Protein AF-A0A519QZQ0-F1 (afdb_monomer_lite)

Structure (mmCIF, N/CA/C/O backbone):
data_AF-A0A519QZQ0-F1
#
_entry.id   AF-A0A519QZQ0-F1
#
loop_
_atom_site.group_PDB
_atom_site.id
_atom_site.type_symbol
_atom_site.label_atom_id
_atom_site.label_alt_id
_atom_site.label_comp_id
_atom_site.label_asym_id
_atom_site.label_entity_id
_atom_site.label_seq_id
_atom_site.pdbx_PDB_ins_code
_atom_site.Cartn_x
_atom_site.Cartn_y
_atom_site.Cartn_z
_atom_site.occupancy
_atom_site.B_iso_or_equiv
_atom_site.auth_seq_id
_atom_site.auth_comp_id
_atom_site.auth_asym_id
_atom_site.auth_atom_id
_atom_site.pdbx_PDB_model_num
ATOM 1 N N . MET A 1 1 ? 31.360 -63.234 -5.759 1.00 48.06 1 MET A N 1
ATOM 2 C CA . MET A 1 1 ? 31.620 -61.884 -5.206 1.00 48.06 1 MET A CA 1
ATOM 3 C C . MET A 1 1 ? 32.176 -60.983 -6.296 1.00 48.06 1 MET A C 1
ATOM 5 O O . MET A 1 1 ? 33.293 -61.236 -6.728 1.00 48.06 1 MET A O 1
ATOM 9 N N . LYS A 1 2 ? 31.422 -59.966 -6.731 1.00 35.81 2 LYS A N 1
ATOM 10 C CA . LYS A 1 2 ? 31.925 -58.652 -7.175 1.00 35.81 2 LYS A CA 1
ATOM 11 C C . LYS A 1 2 ? 30.750 -57.773 -7.632 1.00 35.81 2 LYS A C 1
ATOM 13 O O . LYS A 1 2 ? 30.127 -58.052 -8.642 1.00 35.81 2 LYS A O 1
ATOM 18 N N . ARG A 1 3 ? 30.570 -56.705 -6.848 1.00 37.28 3 ARG A N 1
ATOM 19 C CA . ARG A 1 3 ? 30.232 -55.321 -7.219 1.00 37.28 3 ARG A CA 1
ATOM 20 C C . ARG A 1 3 ? 28.808 -55.011 -7.694 1.00 37.28 3 ARG A C 1
ATOM 22 O O . ARG A 1 3 ? 28.423 -55.264 -8.826 1.00 37.28 3 ARG A O 1
ATOM 29 N N . ALA A 1 4 ? 28.102 -54.353 -6.773 1.00 44.88 4 ALA A N 1
ATOM 30 C CA . ALA A 1 4 ? 26.956 -53.493 -6.999 1.00 44.88 4 ALA A CA 1
ATOM 31 C C . ALA A 1 4 ? 27.255 -52.425 -8.064 1.00 44.88 4 ALA A C 1
ATOM 33 O O . ALA A 1 4 ? 28.304 -51.778 -8.021 1.00 44.88 4 ALA A O 1
ATOM 34 N N . LEU A 1 5 ? 26.306 -52.232 -8.977 1.00 36.38 5 LEU A N 1
ATOM 35 C CA . LEU A 1 5 ? 26.236 -51.092 -9.880 1.00 36.38 5 LEU A CA 1
ATOM 36 C C . LEU A 1 5 ? 25.089 -50.205 -9.376 1.00 36.38 5 LEU A C 1
ATOM 38 O O . LEU A 1 5 ? 23.923 -50.464 -9.652 1.00 36.38 5 LEU A O 1
ATOM 42 N N . PHE A 1 6 ? 25.425 -49.213 -8.553 1.00 44.41 6 PHE A N 1
ATOM 43 C CA . PHE A 1 6 ? 24.513 -48.136 -8.172 1.00 44.41 6 PHE A CA 1
ATOM 44 C C . PHE A 1 6 ? 24.630 -47.056 -9.249 1.00 44.41 6 PHE A C 1
ATOM 46 O O . PHE A 1 6 ? 25.535 -46.223 -9.212 1.00 44.41 6 PHE A O 1
ATOM 53 N N . THR A 1 7 ? 23.761 -47.098 -10.254 1.00 44.12 7 THR A N 1
ATOM 54 C CA . THR A 1 7 ? 23.602 -45.988 -11.196 1.00 44.12 7 THR A CA 1
ATOM 55 C C . THR A 1 7 ? 22.708 -44.946 -10.540 1.00 44.12 7 THR A C 1
ATOM 57 O O . THR A 1 7 ? 21.489 -45.087 -10.475 1.00 44.12 7 THR A O 1
ATOM 60 N N . LEU A 1 8 ? 23.359 -43.918 -10.002 1.00 41.88 8 LEU A N 1
ATOM 61 C CA . LEU A 1 8 ? 22.770 -42.678 -9.519 1.00 41.88 8 LEU A CA 1
ATOM 62 C C . LEU A 1 8 ? 22.161 -41.965 -10.738 1.00 41.88 8 LEU A C 1
ATOM 64 O O . LEU A 1 8 ? 22.869 -41.311 -11.502 1.00 41.88 8 LEU A O 1
ATOM 68 N N . LEU A 1 9 ? 20.869 -42.189 -10.991 1.00 37.31 9 LEU A N 1
ATOM 69 C CA . LEU A 1 9 ? 20.150 -41.482 -12.043 1.00 37.31 9 LEU A CA 1
ATOM 70 C C . LEU A 1 9 ? 19.938 -40.043 -11.567 1.00 37.31 9 LEU A C 1
ATOM 72 O O . LEU A 1 9 ? 19.313 -39.806 -10.536 1.00 37.31 9 LEU A O 1
ATOM 76 N N . PHE A 1 10 ? 20.532 -39.122 -12.316 1.00 39.03 10 PHE A N 1
ATOM 77 C CA . PHE A 1 10 ? 20.457 -37.674 -12.184 1.00 39.03 10 PHE A CA 1
ATOM 78 C C . PHE A 1 10 ? 19.048 -37.192 -11.795 1.00 39.03 10 PHE A C 1
ATOM 80 O O . PHE A 1 10 ? 18.134 -37.151 -12.618 1.00 39.03 10 PHE A O 1
ATOM 87 N N . CYS A 1 11 ? 18.893 -36.765 -10.543 1.00 46.06 11 CYS A N 1
ATOM 88 C CA . CYS A 1 11 ? 17.980 -35.675 -10.236 1.00 46.06 11 CYS A CA 1
ATOM 89 C C . CYS A 1 11 ? 18.580 -34.379 -10.798 1.00 46.06 11 CYS A C 1
ATOM 91 O O . CYS A 1 11 ? 19.800 -34.232 -10.827 1.00 46.06 11 CYS A O 1
ATOM 93 N N . ILE A 1 12 ? 17.694 -33.429 -11.106 1.00 48.44 12 ILE A N 1
ATOM 94 C CA . ILE A 1 12 ? 17.921 -32.006 -11.407 1.00 48.44 12 ILE A CA 1
ATOM 95 C C . ILE A 1 12 ? 17.825 -31.643 -12.905 1.00 48.44 12 ILE A C 1
ATOM 97 O O . ILE A 1 12 ? 18.833 -31.437 -13.576 1.00 48.44 12 ILE A O 1
ATOM 101 N N . PRO A 1 13 ? 16.599 -31.383 -13.394 1.00 41.56 13 PRO A N 1
ATOM 102 C CA . PRO A 1 13 ? 16.330 -30.275 -14.305 1.00 41.56 13 PRO A CA 1
ATOM 103 C C . PRO A 1 13 ? 15.859 -29.009 -13.561 1.00 41.56 13 PRO A C 1
ATOM 105 O O . PRO A 1 13 ? 15.643 -27.979 -14.184 1.00 41.56 13 PRO A O 1
ATOM 108 N N . THR A 1 14 ? 15.697 -29.041 -12.233 1.00 49.09 14 THR A N 1
ATOM 109 C CA . THR A 1 14 ? 15.082 -27.937 -11.472 1.00 49.09 14 THR A CA 1
ATOM 110 C C . THR A 1 14 ? 16.014 -26.764 -11.162 1.00 49.09 14 THR A C 1
ATOM 112 O O . THR A 1 14 ? 15.520 -25.704 -10.796 1.00 49.09 14 THR A O 1
ATOM 115 N N . LEU A 1 15 ? 17.339 -26.905 -11.309 1.00 41.16 15 LEU A N 1
ATOM 116 C CA . LEU A 1 15 ? 18.260 -25.796 -11.015 1.00 41.16 15 LEU A CA 1
ATOM 117 C C . LEU A 1 15 ? 18.369 -24.761 -12.144 1.00 41.16 15 LEU A C 1
ATOM 119 O O . LEU A 1 15 ? 18.650 -23.607 -11.849 1.00 41.16 15 LEU A O 1
ATOM 123 N N . PHE A 1 16 ? 18.138 -25.138 -13.406 1.00 41.50 16 PHE A N 1
ATOM 124 C CA . PHE A 1 16 ? 18.269 -24.190 -14.520 1.00 41.50 16 PHE A CA 1
ATOM 125 C C . PHE A 1 16 ? 17.063 -23.244 -14.636 1.00 41.50 16 PHE A C 1
ATOM 127 O O . PHE A 1 16 ? 17.255 -22.061 -14.881 1.00 41.50 16 PHE A O 1
ATOM 134 N N . PHE A 1 17 ? 15.842 -23.715 -14.356 1.00 48.31 17 PHE A N 1
ATOM 135 C CA . PHE A 1 17 ? 14.645 -22.860 -14.390 1.00 48.31 17 PHE A CA 1
ATOM 136 C C . PHE A 1 17 ? 14.601 -21.828 -13.251 1.00 48.31 17 PHE A C 1
ATOM 138 O O . PHE A 1 17 ? 14.203 -20.689 -13.466 1.00 48.31 17 PHE A O 1
ATOM 145 N N . ALA A 1 18 ? 15.081 -22.186 -12.055 1.00 49.56 18 ALA A N 1
ATOM 146 C CA . ALA A 1 18 ? 15.074 -21.277 -10.908 1.00 49.56 18 ALA A CA 1
ATOM 147 C C . ALA A 1 18 ? 16.021 -20.071 -11.081 1.00 49.56 18 ALA A C 1
ATOM 149 O O . ALA A 1 18 ? 15.775 -18.999 -10.523 1.00 49.56 18 ALA A O 1
ATOM 150 N N . GLN A 1 19 ? 17.112 -20.236 -11.838 1.00 50.84 19 GLN A N 1
ATOM 151 C CA . GLN A 1 19 ? 18.100 -19.176 -12.034 1.00 50.84 19 GLN A CA 1
ATOM 152 C C . GLN A 1 19 ? 17.615 -18.110 -13.034 1.00 50.84 19 GLN A C 1
ATOM 154 O O . GLN A 1 19 ? 17.828 -16.923 -12.785 1.00 50.84 19 GLN A O 1
ATOM 159 N N . ASP A 1 20 ? 16.904 -18.514 -14.091 1.00 60.44 20 ASP A N 1
ATOM 160 C CA . ASP A 1 20 ? 16.335 -17.596 -15.090 1.00 60.44 20 ASP A CA 1
ATOM 161 C C . ASP A 1 20 ? 15.114 -16.828 -14.545 1.00 60.44 20 ASP A C 1
ATOM 163 O O . ASP A 1 20 ? 15.012 -15.615 -14.733 1.00 60.44 20 ASP A O 1
ATOM 167 N N . GLU A 1 21 ? 14.226 -17.483 -13.784 1.00 60.31 21 GLU A N 1
ATOM 168 C CA . GLU A 1 21 ? 13.059 -16.821 -13.168 1.00 60.31 21 GLU A CA 1
ATOM 169 C C . GLU A 1 21 ? 13.467 -15.731 -12.164 1.00 60.31 21 GLU A C 1
ATOM 171 O O . GLU A 1 21 ? 12.860 -14.662 -12.113 1.00 60.31 21 GLU A O 1
ATOM 176 N N . THR A 1 22 ? 14.539 -15.964 -11.400 1.00 70.62 22 THR A N 1
ATOM 177 C CA . THR A 1 22 ? 15.036 -14.990 -10.415 1.00 70.62 22 THR A CA 1
ATOM 178 C C . THR A 1 22 ? 15.645 -13.753 -11.089 1.00 70.62 22 THR A C 1
ATOM 180 O O . THR A 1 22 ? 15.573 -12.653 -10.535 1.00 70.62 22 THR A O 1
ATOM 183 N N . SER A 1 23 ? 16.239 -13.901 -12.281 1.00 81.75 23 SER A N 1
ATOM 184 C CA . SER A 1 23 ? 16.773 -12.767 -13.050 1.00 81.75 23 SER A CA 1
ATO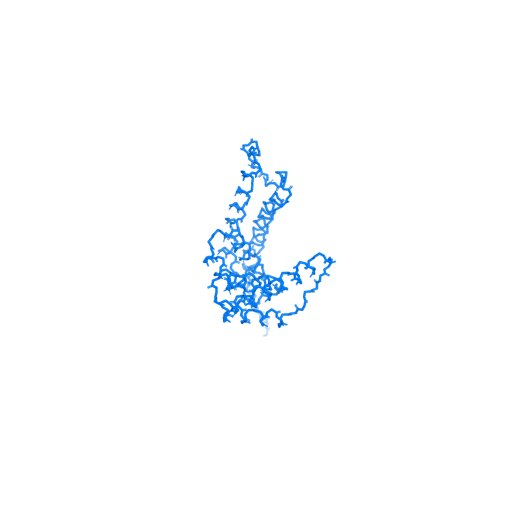M 185 C C . SER A 1 23 ? 15.640 -11.929 -13.644 1.00 81.75 23 SER A C 1
ATOM 187 O O . SER A 1 23 ? 15.644 -10.711 -13.475 1.00 81.75 23 SER A O 1
ATOM 189 N N . ALA A 1 24 ? 14.634 -12.573 -14.241 1.00 90.88 24 ALA A N 1
ATOM 190 C CA . ALA A 1 24 ? 13.492 -11.888 -14.843 1.00 90.88 24 ALA A CA 1
ATOM 191 C C . ALA A 1 24 ? 12.626 -11.152 -13.804 1.00 90.88 24 ALA A C 1
ATOM 193 O O . ALA A 1 24 ? 12.240 -10.002 -14.022 1.00 90.88 24 ALA A O 1
ATOM 194 N N . GLU A 1 25 ? 12.357 -11.774 -12.648 1.00 93.94 25 GLU A N 1
ATOM 195 C CA . GLU A 1 25 ? 11.655 -11.127 -11.530 1.00 93.94 25 GLU A CA 1
ATOM 196 C C . GLU A 1 25 ? 12.391 -9.857 -11.084 1.00 93.94 25 GLU A C 1
ATOM 198 O O . GLU A 1 25 ? 11.789 -8.797 -10.893 1.00 93.94 25 GLU A O 1
ATOM 203 N N . LYS A 1 26 ? 13.714 -9.961 -10.929 1.00 93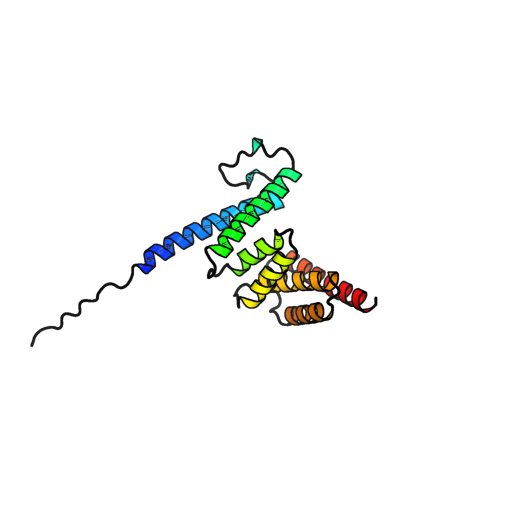.25 26 LYS A N 1
ATOM 204 C CA . LYS A 1 26 ? 14.555 -8.857 -10.476 1.00 93.25 26 LYS A CA 1
ATOM 205 C C . LYS A 1 26 ? 14.565 -7.705 -11.482 1.00 93.25 26 LYS A C 1
ATOM 207 O O . LYS A 1 26 ? 14.428 -6.560 -11.067 1.00 93.25 26 LYS A O 1
ATOM 212 N N . GLU A 1 27 ? 14.687 -7.996 -12.773 1.00 92.94 27 GLU A N 1
ATOM 213 C CA . GLU A 1 27 ? 14.660 -6.980 -13.833 1.00 92.94 27 GLU A CA 1
ATOM 214 C C . GLU A 1 27 ? 13.323 -6.230 -13.877 1.00 92.94 27 GLU A C 1
ATOM 216 O O . GLU A 1 27 ? 13.299 -5.001 -13.974 1.00 92.94 27 GLU A O 1
ATOM 221 N N . LEU A 1 28 ? 12.201 -6.947 -13.750 1.00 95.12 28 LEU A N 1
ATOM 222 C CA . LEU A 1 28 ? 10.877 -6.328 -13.658 1.00 95.12 28 LEU A CA 1
ATOM 223 C C . LEU A 1 28 ? 10.761 -5.436 -12.421 1.00 95.12 28 LEU A C 1
ATOM 225 O O . LEU A 1 28 ? 10.259 -4.317 -12.516 1.00 95.12 28 LEU A O 1
ATOM 229 N N . LEU A 1 29 ? 11.258 -5.899 -11.275 1.00 95.06 29 LEU A N 1
ATOM 230 C CA . LEU A 1 29 ? 11.224 -5.131 -10.036 1.00 95.06 29 LEU A CA 1
ATOM 231 C C . LEU A 1 29 ? 12.083 -3.860 -10.111 1.00 95.06 29 LEU A C 1
ATOM 233 O O . LEU A 1 29 ? 11.622 -2.790 -9.721 1.00 95.06 29 LEU A O 1
ATOM 237 N N . GLU A 1 30 ? 13.303 -3.947 -10.642 1.00 94.31 30 GLU A N 1
ATOM 238 C CA . GLU A 1 30 ? 14.169 -2.779 -10.864 1.00 94.31 30 GLU A CA 1
ATOM 239 C C . GLU A 1 30 ? 13.506 -1.773 -11.810 1.00 94.31 30 GLU A C 1
ATOM 241 O O . GLU A 1 30 ? 13.512 -0.567 -11.550 1.00 94.31 30 GLU A O 1
ATOM 246 N N . LYS A 1 31 ? 12.845 -2.265 -12.863 1.00 94.38 31 LYS A N 1
ATOM 247 C CA . LYS A 1 31 ? 12.072 -1.424 -13.777 1.00 94.38 31 LYS A CA 1
ATOM 248 C C . LYS A 1 31 ? 10.901 -0.737 -13.070 1.00 94.38 31 LYS A C 1
ATOM 250 O O . LYS A 1 31 ? 10.715 0.462 -13.257 1.00 94.38 31 LYS A O 1
ATOM 255 N N . ALA A 1 32 ? 10.138 -1.443 -12.238 1.00 95.94 32 ALA A N 1
ATOM 256 C CA . ALA A 1 32 ? 9.054 -0.841 -11.462 1.00 95.94 32 ALA A CA 1
ATOM 257 C C . ALA A 1 32 ? 9.571 0.261 -10.523 1.00 95.94 32 ALA A C 1
ATOM 259 O O . ALA A 1 32 ? 9.022 1.362 -10.497 1.00 95.94 32 ALA A O 1
ATOM 260 N N . TYR A 1 33 ? 10.674 0.006 -9.812 1.00 94.94 33 TYR A N 1
ATOM 261 C CA . TYR A 1 33 ? 11.281 1.001 -8.928 1.00 94.94 33 TYR A CA 1
ATOM 262 C C . TYR A 1 33 ? 11.804 2.228 -9.664 1.00 94.94 33 TYR A C 1
ATOM 264 O O . TYR A 1 33 ? 11.707 3.325 -9.129 1.00 94.94 33 TYR A O 1
ATOM 272 N N . SER A 1 34 ? 12.293 2.082 -10.893 1.00 93.31 34 SER A N 1
ATOM 273 C CA . SER A 1 34 ? 12.739 3.230 -11.688 1.00 93.31 34 SER A CA 1
ATOM 274 C C . SER A 1 34 ? 11.597 4.212 -12.013 1.00 93.31 34 SER A C 1
ATOM 276 O O . SER A 1 34 ? 11.794 5.424 -11.957 1.00 93.31 34 SER A O 1
ATOM 278 N N . TYR A 1 35 ? 10.370 3.716 -12.233 1.00 93.94 35 TYR A N 1
ATOM 279 C CA . TYR A 1 35 ? 9.184 4.572 -12.363 1.00 93.94 35 TYR A CA 1
ATOM 280 C C . TYR A 1 35 ? 8.798 5.243 -11.042 1.00 93.94 35 TYR A C 1
ATOM 282 O O . TYR A 1 35 ? 8.445 6.420 -11.039 1.00 93.94 35 TYR A O 1
ATOM 290 N N . LEU A 1 36 ? 8.878 4.520 -9.920 1.00 93.75 36 LEU A N 1
ATOM 291 C CA . LEU A 1 36 ? 8.610 5.095 -8.598 1.00 93.75 36 LEU A CA 1
ATOM 292 C C . LEU A 1 36 ? 9.638 6.169 -8.221 1.00 93.75 36 LEU A C 1
ATOM 294 O O . LEU A 1 36 ? 9.278 7.188 -7.639 1.00 93.75 36 LEU A O 1
ATOM 298 N N . GLU A 1 37 ? 10.906 5.973 -8.576 1.00 92.62 37 GLU A N 1
ATOM 299 C CA . GLU A 1 37 ? 11.957 6.965 -8.354 1.00 92.62 37 GLU A CA 1
ATOM 300 C C . GLU A 1 37 ? 11.730 8.207 -9.217 1.00 92.62 37 GLU A C 1
ATOM 302 O O . GLU A 1 37 ? 11.793 9.323 -8.706 1.00 92.62 37 GLU A O 1
ATOM 307 N N . ALA A 1 38 ? 11.378 8.029 -10.496 1.00 89.94 38 ALA A N 1
ATOM 308 C CA . ALA A 1 38 ? 11.008 9.137 -11.376 1.00 89.94 38 ALA A CA 1
ATOM 309 C C . ALA A 1 38 ? 9.785 9.911 -10.851 1.00 89.94 38 ALA A C 1
ATOM 311 O O . ALA A 1 38 ? 9.761 11.136 -10.925 1.00 89.94 38 ALA A O 1
ATOM 312 N N . LEU A 1 39 ? 8.793 9.217 -10.280 1.00 90.56 39 LEU A N 1
ATOM 313 C CA . LEU A 1 39 ? 7.622 9.830 -9.643 1.00 90.56 39 LEU A CA 1
ATOM 314 C C . LEU A 1 39 ? 8.011 10.660 -8.410 1.00 90.56 39 LEU A C 1
ATOM 316 O O . LEU A 1 39 ? 7.584 11.802 -8.277 1.00 90.56 39 LEU A O 1
ATOM 320 N N . ASN A 1 40 ? 8.831 10.100 -7.517 1.00 87.50 40 ASN A N 1
ATOM 321 C CA . ASN A 1 40 ? 9.199 10.744 -6.253 1.00 87.50 40 ASN A CA 1
ATOM 322 C C . ASN A 1 40 ? 10.160 11.922 -6.435 1.00 87.50 40 ASN A C 1
ATOM 324 O O . ASN A 1 40 ? 10.091 12.900 -5.691 1.00 87.50 40 ASN A O 1
ATOM 328 N N . SER A 1 41 ? 11.075 11.816 -7.397 1.00 86.81 41 SER A N 1
ATOM 329 C CA . SER A 1 41 ? 12.050 12.865 -7.704 1.00 86.81 41 SER A CA 1
ATOM 330 C C . SER A 1 41 ? 11.526 13.888 -8.714 1.00 86.81 41 SER A C 1
ATOM 332 O O . SER A 1 41 ? 12.122 14.957 -8.844 1.00 86.81 41 SER A O 1
ATOM 334 N N . ASN A 1 42 ? 10.422 13.579 -9.408 1.00 82.75 42 ASN A N 1
ATOM 335 C CA . ASN A 1 42 ? 9.938 14.309 -10.583 1.00 82.75 42 ASN A CA 1
ATOM 336 C C . ASN A 1 42 ? 11.028 14.451 -11.672 1.00 82.75 42 ASN A C 1
ATOM 338 O O . ASN A 1 42 ? 11.078 15.433 -12.413 1.00 82.75 42 ASN A O 1
ATOM 342 N N . ASP A 1 43 ? 11.929 13.467 -11.756 1.00 84.44 43 ASP A N 1
ATOM 343 C CA . ASP A 1 43 ? 13.060 13.458 -12.676 1.00 84.44 43 ASP A CA 1
ATOM 344 C C . ASP A 1 43 ? 12.934 12.304 -13.682 1.00 84.44 43 ASP A C 1
ATOM 346 O O . ASP A 1 43 ? 12.991 11.114 -13.357 1.00 84.44 43 ASP A O 1
ATOM 350 N N . LYS A 1 44 ? 12.775 12.676 -14.958 1.00 82.56 44 LYS A N 1
ATOM 351 C CA . LYS A 1 44 ? 12.641 11.741 -16.084 1.00 82.56 44 LYS A CA 1
ATOM 352 C C . LYS A 1 44 ? 13.914 10.943 -16.326 1.00 82.56 44 LYS A C 1
ATOM 354 O O . LYS A 1 44 ? 13.868 9.947 -17.055 1.00 82.56 44 LYS A O 1
ATOM 359 N N . ASP A 1 45 ? 15.053 11.347 -15.776 1.00 85.44 45 ASP A N 1
ATOM 360 C CA . ASP A 1 45 ? 16.308 10.630 -15.959 1.00 85.44 45 ASP A CA 1
ATOM 361 C C . ASP A 1 45 ? 16.272 9.237 -15.329 1.00 85.44 45 ASP A C 1
ATOM 363 O O . ASP A 1 45 ? 16.858 8.316 -15.903 1.00 85.44 45 ASP A O 1
ATOM 367 N N . TYR A 1 46 ? 15.449 9.037 -14.297 1.00 85.50 46 TYR A N 1
ATOM 368 C CA . TYR A 1 46 ? 15.187 7.722 -13.707 1.00 85.50 46 TYR A CA 1
ATOM 369 C C . TYR A 1 46 ? 14.285 6.816 -14.551 1.00 85.50 46 TYR A C 1
ATOM 371 O O . TYR A 1 46 ? 14.248 5.616 -14.296 1.00 85.50 46 TYR A O 1
ATOM 379 N N . LEU A 1 47 ? 13.582 7.329 -15.570 1.00 86.50 47 LEU A N 1
ATOM 380 C CA . LEU A 1 47 ? 12.748 6.482 -16.427 1.00 86.50 47 LEU A CA 1
ATOM 381 C C . LEU A 1 47 ? 13.589 5.408 -17.141 1.00 86.50 47 LEU A C 1
ATOM 383 O O . LEU A 1 47 ? 14.687 5.729 -17.624 1.00 86.50 47 LEU A O 1
ATOM 387 N N . PRO A 1 48 ? 13.055 4.175 -17.297 1.00 82.81 48 PRO A N 1
ATOM 388 C CA . PRO A 1 48 ? 13.722 3.105 -18.025 1.00 82.81 48 PRO A CA 1
ATOM 389 C C . PRO A 1 48 ? 14.257 3.537 -19.392 1.00 82.81 48 PRO A C 1
ATOM 391 O O . PRO A 1 48 ? 13.657 4.345 -20.110 1.00 82.81 48 PRO A O 1
ATOM 394 N N . THR A 1 49 ? 15.377 2.940 -19.792 1.00 77.38 49 THR A N 1
ATOM 395 C CA . THR A 1 49 ? 15.954 3.148 -21.121 1.00 77.38 49 THR A CA 1
ATOM 396 C C . THR A 1 49 ? 14.985 2.701 -22.223 1.00 77.38 49 THR A C 1
ATOM 398 O O . THR A 1 49 ? 14.249 1.726 -22.078 1.00 77.38 49 THR A O 1
ATOM 401 N N . GLY A 1 50 ? 14.971 3.432 -23.343 1.00 70.19 50 GLY A N 1
ATOM 402 C CA . GLY A 1 50 ? 14.089 3.150 -24.485 1.00 70.19 50 GLY A CA 1
ATOM 403 C C . GLY A 1 50 ? 12.714 3.828 -24.438 1.00 70.19 50 GLY A C 1
ATOM 404 O O . GLY A 1 50 ? 11.943 3.675 -25.381 1.00 70.19 50 GLY A O 1
ATOM 405 N N . ILE A 1 51 ? 12.414 4.603 -23.392 1.00 71.94 51 ILE A N 1
ATOM 406 C CA . ILE A 1 51 ? 11.228 5.468 -23.342 1.00 71.94 51 ILE A CA 1
ATOM 407 C C . ILE A 1 51 ? 11.537 6.787 -24.051 1.00 71.94 51 ILE A C 1
ATOM 409 O O . ILE A 1 51 ? 12.567 7.410 -23.788 1.00 71.94 51 ILE A O 1
ATOM 413 N N . ASP A 1 52 ? 10.643 7.227 -24.941 1.00 62.50 52 ASP A N 1
ATOM 414 C CA . ASP A 1 52 ? 10.761 8.524 -25.611 1.00 62.50 52 ASP A CA 1
ATOM 415 C C . ASP A 1 52 ? 10.439 9.664 -24.632 1.00 62.50 52 ASP A C 1
ATOM 417 O O . ASP A 1 52 ? 9.317 10.176 -24.554 1.00 62.50 52 ASP A O 1
ATOM 421 N N . LYS A 1 53 ? 11.452 10.045 -23.845 1.00 67.31 53 LYS A N 1
ATOM 422 C CA . LYS A 1 53 ? 11.370 11.084 -22.806 1.00 67.31 53 LYS A CA 1
ATOM 423 C C . LYS A 1 53 ? 10.958 12.455 -23.368 1.00 67.31 53 LYS A C 1
ATOM 425 O O . LYS A 1 53 ? 10.517 13.309 -22.603 1.00 67.31 53 LYS A O 1
ATOM 430 N N . LEU A 1 54 ? 11.076 12.666 -24.685 1.00 55.81 54 LEU A N 1
ATOM 431 C CA . LEU A 1 54 ? 10.770 13.928 -25.370 1.00 55.81 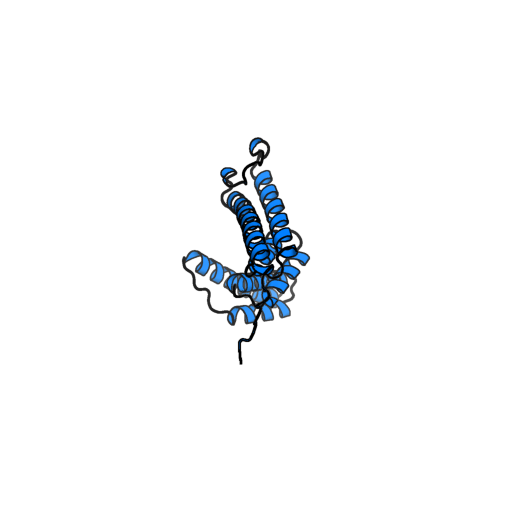54 LEU A CA 1
ATOM 432 C C . LEU A 1 54 ? 9.261 14.196 -25.507 1.00 55.81 54 LEU A C 1
ATOM 434 O O . LEU A 1 54 ? 8.865 15.351 -25.688 1.00 55.81 54 LEU A O 1
ATOM 438 N N . ASN A 1 55 ? 8.417 13.162 -25.403 1.00 63.34 55 ASN A N 1
ATOM 439 C CA . ASN A 1 55 ? 6.961 13.302 -25.534 1.00 63.34 55 ASN A CA 1
ATOM 440 C C . ASN A 1 55 ? 6.235 13.519 -24.198 1.00 63.34 55 ASN A C 1
ATOM 442 O O . ASN A 1 55 ? 5.091 13.968 -24.199 1.00 63.34 55 ASN A O 1
ATOM 446 N N . LEU A 1 56 ? 6.898 13.278 -23.065 1.00 68.25 56 LEU A N 1
ATOM 447 C CA . LEU A 1 56 ? 6.388 13.623 -21.738 1.00 68.25 56 LEU A CA 1
ATOM 448 C C . LEU A 1 56 ? 6.694 15.103 -21.501 1.00 68.25 56 LEU A C 1
ATOM 450 O O . LEU A 1 56 ? 7.809 15.433 -21.111 1.00 68.25 56 LEU A O 1
ATOM 454 N N . LYS A 1 57 ? 5.783 16.021 -21.831 1.00 59.44 57 LYS A N 1
ATOM 455 C CA . LYS A 1 57 ? 6.095 17.466 -21.829 1.00 59.44 57 LYS A CA 1
ATOM 456 C C . LYS A 1 57 ? 5.820 18.177 -20.498 1.00 59.44 57 LYS A C 1
ATOM 458 O O . LYS A 1 57 ? 6.534 19.131 -20.212 1.00 59.44 57 LYS A O 1
ATOM 463 N N . ASP A 1 58 ? 4.938 17.639 -19.651 1.00 65.81 58 ASP A N 1
ATOM 464 C CA . ASP A 1 58 ? 4.482 18.287 -18.406 1.00 65.81 58 ASP A CA 1
ATOM 465 C C . ASP A 1 58 ? 4.567 17.350 -17.186 1.00 65.81 58 ASP A C 1
ATOM 467 O O . ASP A 1 58 ? 4.542 16.132 -17.351 1.00 65.81 58 ASP A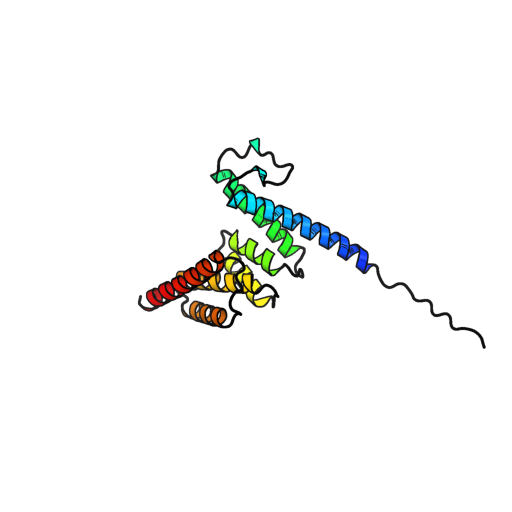 O 1
ATOM 471 N N . GLU A 1 59 ? 4.660 17.909 -15.973 1.00 63.22 59 GLU A N 1
ATOM 472 C CA . GLU A 1 59 ? 4.813 17.159 -14.707 1.00 63.22 59 GLU A CA 1
ATOM 473 C C . GLU A 1 59 ? 3.634 16.216 -14.420 1.00 63.22 59 GLU A C 1
ATOM 475 O O . GLU A 1 59 ? 3.837 15.054 -14.072 1.00 63.22 59 GLU A O 1
ATOM 480 N N . GLU A 1 60 ? 2.403 16.680 -14.650 1.00 62.03 60 GLU A N 1
ATOM 481 C CA . GLU A 1 60 ? 1.173 15.891 -14.472 1.00 62.03 60 GLU A CA 1
ATOM 482 C C . GLU A 1 60 ? 1.166 14.650 -15.384 1.00 62.03 60 GLU A C 1
ATOM 484 O O . GLU A 1 60 ? 0.864 13.541 -14.944 1.00 62.03 60 GLU A O 1
ATOM 489 N N . ASN A 1 61 ? 1.667 14.800 -16.616 1.00 75.75 61 ASN A N 1
ATOM 490 C CA . ASN A 1 61 ? 1.815 13.699 -17.568 1.00 75.75 61 ASN A CA 1
ATOM 491 C C . ASN A 1 61 ? 2.889 12.680 -17.147 1.00 75.75 61 ASN A C 1
ATOM 493 O O . ASN A 1 61 ? 2.809 11.518 -17.536 1.00 75.75 61 ASN A O 1
ATOM 497 N N . ILE A 1 62 ? 3.913 13.084 -16.385 1.00 81.00 62 ILE A N 1
ATOM 498 C CA . ILE A 1 62 ? 4.935 12.155 -15.869 1.00 81.00 62 ILE A CA 1
ATOM 499 C C . ILE A 1 62 ? 4.363 11.348 -14.710 1.00 81.00 62 ILE A C 1
ATOM 501 O O . ILE A 1 62 ? 4.577 10.140 -14.656 1.00 81.00 62 ILE A O 1
ATOM 505 N N . GLY A 1 63 ? 3.640 12.007 -13.800 1.00 86.31 63 GLY A N 1
ATOM 506 C CA . GLY A 1 63 ? 3.067 11.367 -12.621 1.00 86.31 63 GLY A CA 1
ATOM 507 C C . GLY A 1 63 ? 2.134 10.220 -12.997 1.00 86.31 63 GLY A C 1
ATOM 508 O O . GLY A 1 63 ? 2.374 9.075 -12.610 1.00 86.31 63 GLY A O 1
ATOM 509 N N . GLU A 1 64 ? 1.130 10.506 -13.828 1.00 88.12 64 GLU A N 1
ATOM 510 C CA . GLU A 1 64 ? 0.182 9.497 -14.318 1.00 88.12 64 GLU A CA 1
ATOM 511 C C . GLU A 1 64 ? 0.883 8.381 -15.102 1.00 88.12 64 GLU A C 1
ATOM 513 O O . GLU A 1 64 ? 0.599 7.195 -14.910 1.00 88.12 64 GLU A O 1
ATOM 518 N N . TYR A 1 65 ? 1.853 8.746 -15.948 1.00 88.75 65 TYR A N 1
ATOM 519 C CA . TYR A 1 65 ? 2.633 7.784 -16.720 1.00 88.75 65 TYR A CA 1
ATOM 520 C C . TYR A 1 65 ? 3.397 6.811 -15.814 1.00 88.75 65 TYR A C 1
ATOM 522 O O . TYR A 1 65 ? 3.308 5.595 -16.007 1.00 88.75 65 TYR A O 1
ATOM 530 N N . CYS A 1 66 ? 4.110 7.325 -14.810 1.00 92.12 66 CYS A N 1
ATOM 531 C CA . CYS A 1 66 ? 4.866 6.521 -13.856 1.00 92.12 66 CYS A CA 1
ATOM 532 C C . CYS A 1 66 ? 3.956 5.625 -13.013 1.00 92.12 66 CYS A C 1
ATOM 534 O O . CYS A 1 66 ? 4.261 4.441 -12.869 1.00 92.12 66 CYS A O 1
ATOM 536 N N . ILE A 1 67 ? 2.840 6.156 -12.498 1.00 93.81 67 ILE A N 1
ATOM 537 C CA . ILE A 1 67 ? 1.868 5.389 -11.701 1.00 93.81 67 ILE A CA 1
ATOM 538 C C . ILE A 1 67 ? 1.320 4.224 -12.523 1.00 93.81 67 ILE A C 1
ATOM 540 O O . ILE A 1 67 ? 1.434 3.074 -12.098 1.00 93.81 67 ILE A O 1
ATOM 544 N N . SER A 1 68 ? 0.809 4.499 -13.727 1.00 93.69 68 SER A N 1
ATOM 545 C CA . SER A 1 68 ? 0.219 3.479 -14.597 1.00 93.69 68 SER A CA 1
ATOM 546 C C . SER A 1 68 ? 1.221 2.374 -14.950 1.00 93.69 6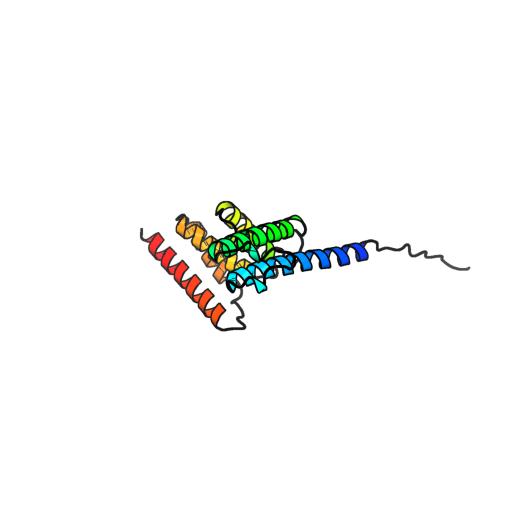8 SER A C 1
ATOM 548 O O . SER A 1 68 ? 0.911 1.188 -14.827 1.00 93.69 68 SER A O 1
ATOM 550 N N . HIS A 1 69 ? 2.455 2.730 -15.322 1.00 94.44 69 HIS A N 1
ATOM 551 C CA . HIS A 1 69 ? 3.454 1.733 -15.715 1.00 94.44 69 HIS A CA 1
ATOM 552 C C . HIS A 1 69 ? 4.001 0.940 -14.525 1.00 94.44 69 HIS A C 1
ATOM 554 O O . HIS A 1 69 ? 4.222 -0.266 -14.651 1.00 94.44 69 HIS A O 1
ATOM 560 N N . ALA A 1 70 ? 4.212 1.583 -13.372 1.00 96.62 70 ALA A N 1
ATOM 561 C CA . ALA A 1 70 ? 4.604 0.880 -12.156 1.00 96.62 70 ALA A CA 1
ATOM 562 C C . ALA A 1 70 ? 3.508 -0.105 -11.726 1.00 96.62 70 ALA A C 1
ATOM 564 O O . ALA A 1 70 ? 3.814 -1.266 -11.452 1.00 96.62 70 ALA A O 1
ATOM 565 N N . TYR A 1 71 ? 2.242 0.324 -11.736 1.00 97.62 71 TYR A N 1
ATOM 566 C CA . TYR A 1 71 ? 1.088 -0.506 -11.387 1.00 97.62 71 TYR A CA 1
ATOM 567 C C . TYR A 1 71 ? 1.003 -1.762 -12.263 1.00 97.62 71 TYR A C 1
ATOM 569 O O . TYR A 1 71 ? 0.948 -2.874 -11.735 1.00 97.62 71 TYR A O 1
ATOM 577 N N . GLU A 1 72 ? 1.089 -1.618 -13.589 1.00 97.44 72 GLU A N 1
ATOM 578 C CA . GLU A 1 72 ? 1.037 -2.760 -14.514 1.00 97.44 72 GLU A CA 1
ATOM 579 C C . GLU A 1 72 ? 2.195 -3.746 -14.299 1.00 97.44 72 GLU A C 1
ATOM 581 O O . GLU A 1 72 ? 2.000 -4.965 -14.325 1.00 97.44 72 GLU A O 1
ATOM 586 N N . ILE A 1 73 ? 3.405 -3.248 -14.023 1.00 97.88 73 ILE A N 1
ATOM 587 C CA . ILE A 1 73 ? 4.549 -4.121 -13.728 1.00 97.88 73 ILE A CA 1
ATOM 588 C C . ILE A 1 73 ? 4.361 -4.834 -12.385 1.00 97.88 73 ILE A C 1
ATOM 590 O O . ILE A 1 73 ? 4.621 -6.034 -12.297 1.00 97.88 73 ILE A O 1
ATOM 594 N N . PHE A 1 74 ? 3.883 -4.149 -11.344 1.00 98.50 74 PHE A N 1
ATOM 595 C CA . PHE A 1 74 ? 3.619 -4.797 -10.060 1.00 98.50 74 PHE A CA 1
ATOM 596 C C . PHE A 1 74 ? 2.496 -5.832 -10.147 1.00 98.50 74 PHE A C 1
ATOM 598 O O . PHE A 1 74 ? 2.608 -6.884 -9.519 1.00 98.50 74 PHE A O 1
ATOM 605 N N . LYS A 1 75 ? 1.465 -5.615 -10.971 1.00 98.00 75 LYS A N 1
ATOM 606 C CA . LYS A 1 75 ? 0.457 -6.651 -11.254 1.00 98.00 75 LYS A CA 1
ATOM 607 C C . LYS A 1 75 ? 1.056 -7.861 -11.943 1.00 98.00 75 LYS A C 1
ATOM 609 O O . LYS A 1 75 ? 0.835 -8.981 -11.493 1.00 98.00 75 LYS A O 1
ATOM 614 N N . ASN A 1 76 ? 1.888 -7.637 -12.956 1.00 97.88 76 ASN A N 1
ATOM 615 C CA . ASN A 1 76 ? 2.624 -8.713 -13.611 1.00 97.88 76 ASN A CA 1
ATOM 616 C C . ASN A 1 76 ? 3.470 -9.512 -12.601 1.00 97.88 76 ASN A C 1
ATOM 618 O O . ASN A 1 76 ? 3.452 -10.742 -12.620 1.00 97.88 76 ASN A O 1
ATOM 622 N N . LEU A 1 77 ? 4.146 -8.825 -11.673 1.00 97.75 77 LEU A N 1
ATOM 623 C CA . LEU A 1 77 ? 4.910 -9.462 -10.600 1.00 97.75 77 LEU A CA 1
ATOM 624 C C . LEU A 1 77 ? 4.021 -10.301 -9.664 1.00 97.75 77 LEU A C 1
ATOM 626 O O . LEU A 1 77 ? 4.381 -11.432 -9.339 1.00 97.75 77 LEU A O 1
ATOM 630 N N . VAL A 1 78 ? 2.852 -9.787 -9.266 1.00 97.50 78 VAL A N 1
ATOM 631 C CA . VAL A 1 78 ? 1.881 -10.515 -8.426 1.00 97.50 78 VAL A CA 1
ATOM 632 C C . VAL A 1 78 ? 1.378 -11.788 -9.109 1.00 97.50 78 VAL A C 1
ATOM 634 O O . VAL A 1 78 ? 1.258 -12.818 -8.437 1.00 97.50 78 VAL A O 1
ATOM 637 N N . ASP A 1 79 ? 1.072 -11.706 -10.404 1.00 96.88 79 ASP A N 1
ATOM 638 C CA . ASP A 1 79 ? 0.443 -12.783 -11.170 1.00 96.88 79 ASP A CA 1
ATOM 639 C C . ASP A 1 79 ? 1.442 -13.877 -11.561 1.00 96.88 79 ASP A C 1
ATOM 641 O O . ASP A 1 79 ? 1.131 -15.065 -11.453 1.00 96.88 79 ASP A O 1
ATOM 645 N N . ASN A 1 80 ? 2.654 -13.493 -11.972 1.00 96.19 80 ASN A N 1
ATOM 646 C CA . ASN A 1 80 ? 3.665 -14.436 -12.457 1.00 96.19 80 ASN A CA 1
ATOM 647 C C . ASN A 1 80 ? 4.565 -14.998 -11.351 1.00 96.19 80 ASN A C 1
ATOM 649 O O . ASN A 1 80 ? 5.109 -16.088 -11.519 1.00 96.19 80 ASN A O 1
ATOM 653 N N . TYR A 1 81 ? 4.687 -14.319 -10.204 1.00 94.88 81 TYR A N 1
ATOM 654 C CA . TYR A 1 81 ? 5.541 -14.761 -9.092 1.00 94.88 81 TYR A CA 1
ATOM 655 C C . TYR A 1 81 ? 4.776 -14.891 -7.760 1.00 94.88 81 TYR A C 1
ATOM 657 O O . TYR A 1 81 ? 5.221 -14.376 -6.731 1.00 94.88 81 TYR A O 1
ATOM 665 N N . PRO A 1 82 ? 3.656 -15.642 -7.708 1.00 93.50 82 PRO A N 1
ATOM 666 C CA . PRO A 1 82 ? 2.756 -15.664 -6.552 1.00 93.50 82 PRO A CA 1
ATOM 667 C C . PRO A 1 82 ? 3.377 -16.222 -5.262 1.00 93.50 82 PRO A C 1
ATOM 669 O O . PRO A 1 82 ? 2.870 -15.950 -4.174 1.00 93.50 82 PRO A O 1
ATOM 672 N N . ASN A 1 83 ? 4.463 -16.995 -5.379 1.00 91.50 83 ASN A N 1
ATOM 673 C CA . ASN A 1 83 ? 5.188 -17.606 -4.260 1.00 91.50 83 ASN A CA 1
ATOM 674 C C . ASN A 1 83 ? 6.499 -16.874 -3.919 1.00 91.50 83 ASN A C 1
ATOM 676 O O . ASN A 1 83 ? 7.310 -17.399 -3.156 1.00 91.50 83 ASN A O 1
ATOM 680 N N . SER A 1 84 ? 6.739 -15.694 -4.499 1.00 91.75 84 SER A N 1
ATOM 681 C CA . SER A 1 84 ? 7.942 -14.912 -4.222 1.00 91.75 84 SER A CA 1
ATOM 682 C C . SER A 1 84 ? 8.040 -14.526 -2.747 1.00 91.75 84 SER A C 1
ATOM 684 O O . SER A 1 84 ? 7.055 -14.119 -2.127 1.00 91.75 84 SER A O 1
ATOM 686 N N . GLU A 1 85 ? 9.255 -14.528 -2.189 1.00 91.19 85 GLU A N 1
ATOM 687 C CA . GLU A 1 85 ? 9.492 -13.934 -0.867 1.00 91.19 85 GLU A CA 1
ATOM 688 C C . GLU A 1 85 ? 9.140 -12.437 -0.837 1.00 91.19 85 GLU A C 1
ATOM 690 O O . GLU A 1 85 ? 8.897 -11.893 0.238 1.00 91.19 85 GLU A O 1
ATOM 695 N N . LYS A 1 86 ? 9.088 -11.764 -1.994 1.00 93.38 86 LYS A N 1
ATOM 696 C CA . LYS A 1 86 ? 8.737 -10.343 -2.133 1.00 93.38 86 LYS A CA 1
ATOM 697 C C . LYS A 1 86 ? 7.252 -10.120 -2.437 1.00 93.38 86 LYS A C 1
ATOM 699 O O . LYS A 1 86 ? 6.851 -8.985 -2.667 1.00 93.38 86 LYS A O 1
ATOM 704 N N . GLN A 1 87 ? 6.411 -11.153 -2.375 1.00 95.38 87 GLN A N 1
ATOM 705 C CA . GLN A 1 87 ? 4.996 -11.040 -2.743 1.00 95.38 87 GLN A CA 1
ATOM 706 C C . GLN A 1 87 ? 4.238 -9.965 -1.945 1.00 95.38 87 GLN A C 1
ATOM 708 O O . GLN A 1 87 ? 3.383 -9.270 -2.492 1.00 95.38 87 GLN A O 1
ATOM 713 N N . ALA A 1 88 ? 4.580 -9.777 -0.666 1.00 96.19 88 ALA A N 1
ATOM 714 C CA . ALA A 1 88 ? 4.010 -8.702 0.151 1.00 96.19 88 ALA A CA 1
ATOM 715 C C . ALA A 1 88 ? 4.348 -7.299 -0.390 1.00 96.19 88 ALA A C 1
ATOM 717 O O . ALA A 1 88 ? 3.519 -6.401 -0.302 1.00 96.19 88 ALA A O 1
ATOM 718 N N . ILE A 1 89 ? 5.536 -7.129 -0.979 1.00 95.88 89 ILE A N 1
ATOM 719 C CA . ILE A 1 89 ? 5.983 -5.881 -1.613 1.00 95.88 89 ILE A CA 1
ATOM 720 C C . ILE A 1 89 ? 5.141 -5.603 -2.855 1.00 95.88 89 ILE A C 1
ATOM 722 O O . ILE A 1 89 ? 4.619 -4.505 -3.020 1.00 95.88 89 ILE A O 1
ATOM 726 N N . TYR A 1 90 ? 4.984 -6.612 -3.715 1.00 97.44 90 TYR A N 1
ATOM 727 C CA . TYR A 1 90 ? 4.281 -6.458 -4.988 1.00 97.44 90 TYR A CA 1
ATOM 728 C C . TYR A 1 90 ? 2.818 -6.104 -4.758 1.00 97.44 90 TYR A C 1
ATOM 730 O O . TYR A 1 90 ? 2.325 -5.124 -5.305 1.00 97.44 90 TYR A O 1
ATOM 738 N N . LEU A 1 91 ? 2.152 -6.840 -3.864 1.00 98.19 91 LEU A N 1
ATOM 739 C CA . LEU A 1 91 ? 0.775 -6.549 -3.476 1.00 98.19 91 LEU A CA 1
ATOM 740 C C . LEU A 1 91 ? 0.624 -5.155 -2.870 1.00 98.19 91 LEU A C 1
ATOM 742 O O . LEU A 1 91 ? -0.379 -4.502 -3.141 1.00 98.19 91 LEU A O 1
ATOM 746 N N . TYR A 1 92 ? 1.592 -4.704 -2.066 1.00 97.88 92 TYR A N 1
ATOM 747 C CA . TYR A 1 92 ? 1.527 -3.385 -1.445 1.00 97.88 92 TYR A CA 1
ATOM 748 C C . TYR A 1 92 ? 1.548 -2.285 -2.502 1.00 97.88 92 TYR A C 1
ATOM 750 O O . TYR A 1 92 ? 0.695 -1.407 -2.480 1.00 97.88 92 TYR A O 1
ATOM 758 N N . TYR A 1 93 ? 2.459 -2.361 -3.474 1.00 97.88 93 TYR A N 1
ATOM 759 C CA . TYR A 1 93 ? 2.506 -1.357 -4.534 1.00 97.88 93 TYR A CA 1
ATOM 760 C C . TYR A 1 93 ? 1.314 -1.428 -5.489 1.00 97.88 93 TYR A C 1
ATOM 762 O O . TYR A 1 93 ? 0.848 -0.377 -5.912 1.00 97.88 93 TYR A O 1
ATOM 770 N N . VAL A 1 94 ? 0.754 -2.612 -5.774 1.00 98.31 94 VAL A N 1
ATOM 771 C CA . VAL A 1 94 ? -0.538 -2.686 -6.488 1.00 98.31 94 VAL A CA 1
ATOM 772 C C . VAL A 1 94 ? -1.630 -1.962 -5.695 1.00 98.31 94 VAL A C 1
ATOM 774 O O . VAL A 1 94 ? -2.403 -1.210 -6.275 1.00 98.31 94 VAL A O 1
ATOM 777 N N . ALA A 1 95 ? -1.681 -2.150 -4.374 1.00 98.00 95 ALA A N 1
ATOM 778 C CA . ALA A 1 95 ? -2.673 -1.502 -3.519 1.00 98.00 95 ALA A CA 1
ATOM 779 C C . ALA A 1 95 ? -2.510 0.027 -3.472 1.00 98.00 95 ALA A C 1
ATOM 781 O O . ALA A 1 95 ? -3.498 0.752 -3.514 1.00 98.00 95 ALA A O 1
ATOM 782 N N . GLU A 1 96 ? -1.274 0.513 -3.363 1.00 96.50 96 GLU A N 1
ATOM 783 C CA . GLU A 1 96 ? -0.969 1.943 -3.240 1.00 96.50 96 GLU A CA 1
ATOM 784 C C . GLU A 1 96 ? -1.157 2.717 -4.541 1.00 96.50 96 GLU A C 1
ATOM 786 O O . GLU A 1 96 ? -1.529 3.885 -4.496 1.00 96.50 96 GLU A O 1
ATOM 791 N N . LEU A 1 97 ? -0.907 2.074 -5.682 1.00 96.50 97 LEU A N 1
ATOM 792 C CA . LEU A 1 97 ? -1.042 2.681 -7.008 1.00 96.50 97 LEU A CA 1
ATOM 793 C C . LEU A 1 97 ? -2.443 2.493 -7.615 1.00 96.50 97 LEU A C 1
ATOM 795 O O . LEU A 1 97 ? -2.682 2.950 -8.728 1.00 96.50 97 LEU A O 1
ATOM 799 N N . SER A 1 98 ? -3.344 1.789 -6.926 1.00 95.69 98 SER A N 1
ATOM 800 C CA . SER A 1 98 ? -4.714 1.554 -7.382 1.00 95.69 98 SER A CA 1
ATOM 801 C C . SER A 1 98 ? -5.617 2.749 -7.080 1.00 95.69 98 SER A C 1
ATOM 803 O O . SER A 1 98 ? -5.716 3.178 -5.930 1.00 95.69 98 SER A O 1
ATOM 805 N N . ASP A 1 99 ? -6.377 3.185 -8.084 1.00 92.56 99 ASP A N 1
ATOM 806 C CA . ASP A 1 99 ? -7.477 4.143 -7.911 1.00 92.56 99 ASP A CA 1
ATOM 807 C C . ASP A 1 99 ? -8.771 3.481 -7.389 1.00 92.56 99 ASP A C 1
ATOM 809 O O . ASP A 1 99 ? -9.713 4.164 -6.979 1.00 92.56 99 ASP A O 1
ATOM 813 N N . ASP A 1 100 ? -8.845 2.143 -7.385 1.00 94.56 100 ASP A N 1
ATOM 814 C CA . ASP A 1 100 ? -9.973 1.386 -6.835 1.00 94.56 100 ASP A CA 1
ATOM 815 C C . ASP A 1 100 ? -9.713 0.987 -5.375 1.00 94.56 100 ASP A C 1
ATOM 817 O O . ASP A 1 100 ? -8.878 0.127 -5.068 1.00 94.56 100 ASP A O 1
ATOM 821 N N . ASN A 1 101 ? -10.498 1.570 -4.464 1.00 91.75 101 ASN A N 1
ATOM 822 C CA . ASN A 1 101 ? -10.482 1.243 -3.037 1.00 91.75 101 ASN A CA 1
ATOM 823 C C . ASN A 1 101 ? -10.850 -0.221 -2.741 1.00 91.75 101 ASN A C 1
ATOM 825 O O . ASN A 1 101 ? -10.443 -0.762 -1.709 1.00 91.75 101 ASN A O 1
ATOM 829 N N . THR A 1 102 ? -11.623 -0.876 -3.607 1.00 96.00 102 THR A N 1
ATOM 830 C CA . THR A 1 102 ? -11.969 -2.297 -3.469 1.00 96.00 102 THR A CA 1
ATOM 831 C C . THR A 1 102 ? -10.746 -3.163 -3.727 1.00 96.00 102 THR A C 1
ATOM 833 O O . THR A 1 102 ? -10.394 -3.979 -2.872 1.00 96.00 102 THR A O 1
ATOM 836 N N . GLU A 1 103 ? -10.060 -2.938 -4.852 1.00 96.50 103 GLU A N 1
ATOM 837 C CA . GLU A 1 103 ? -8.799 -3.613 -5.165 1.00 96.50 103 GLU A CA 1
ATOM 838 C C . GLU A 1 103 ? -7.752 -3.339 -4.081 1.00 96.50 103 GLU A C 1
ATOM 840 O O . GLU A 1 103 ? -7.146 -4.282 -3.564 1.00 96.50 103 GLU A O 1
ATOM 845 N N . LYS A 1 104 ? -7.602 -2.075 -3.661 1.00 97.50 104 LYS A N 1
ATOM 846 C CA . LYS A 1 104 ? -6.696 -1.688 -2.573 1.00 97.50 104 LYS A CA 1
ATOM 847 C C . LYS A 1 104 ? -6.955 -2.529 -1.324 1.00 97.50 104 LYS A C 1
ATOM 849 O O . LYS A 1 104 ? -6.051 -3.217 -0.850 1.00 97.50 104 LYS A O 1
ATOM 854 N N . LYS A 1 105 ? -8.196 -2.561 -0.825 1.00 98.06 105 LYS A N 1
ATOM 855 C CA . LYS A 1 105 ? -8.569 -3.381 0.343 1.00 98.06 105 LYS A CA 1
ATOM 856 C C . LYS A 1 105 ? -8.247 -4.861 0.144 1.00 98.06 105 LYS A C 1
ATOM 858 O O . LYS A 1 105 ? -7.675 -5.475 1.044 1.00 98.06 105 LYS A O 1
ATOM 863 N N . GLU A 1 106 ? -8.585 -5.433 -1.010 1.00 98.00 106 GLU A N 1
ATOM 864 C CA . GLU A 1 106 ? -8.322 -6.844 -1.312 1.00 98.00 106 GLU A CA 1
ATOM 865 C C . GLU A 1 106 ? -6.827 -7.175 -1.201 1.00 98.00 106 GLU A C 1
ATOM 867 O O . GLU A 1 106 ? -6.450 -8.144 -0.533 1.00 98.00 106 GLU A O 1
ATOM 872 N N . LYS A 1 107 ? -5.959 -6.356 -1.808 1.00 98.12 107 LYS A N 1
ATOM 873 C CA . LYS A 1 107 ? -4.509 -6.590 -1.782 1.00 98.12 107 LYS A CA 1
ATOM 874 C C . LYS A 1 107 ? -3.936 -6.422 -0.378 1.00 98.12 107 LYS A C 1
ATOM 876 O O . LYS A 1 107 ? -3.172 -7.284 0.057 1.00 98.12 107 LYS A O 1
ATOM 881 N N . LEU A 1 108 ? -4.352 -5.396 0.367 1.00 98.06 108 LEU A N 1
ATOM 882 C CA . LEU A 1 108 ? -3.913 -5.185 1.753 1.00 98.06 108 LEU A CA 1
ATOM 883 C C . LEU A 1 108 ? -4.338 -6.339 2.677 1.00 98.06 108 LEU A C 1
ATOM 885 O O . LEU A 1 108 ? -3.536 -6.826 3.475 1.00 98.06 108 LEU A O 1
ATOM 889 N N . ILE A 1 109 ? -5.566 -6.849 2.526 1.00 97.56 109 ILE A N 1
ATOM 890 C CA . ILE A 1 109 ? -6.040 -8.036 3.258 1.00 97.56 109 ILE A CA 1
ATOM 891 C C . ILE A 1 109 ? -5.224 -9.277 2.871 1.00 97.56 109 ILE A C 1
ATOM 893 O O . ILE A 1 109 ? -4.930 -10.128 3.712 1.00 97.56 109 ILE A O 1
ATOM 897 N N . LYS A 1 110 ? -4.821 -9.411 1.607 1.00 97.19 110 LYS A N 1
ATOM 898 C CA . LYS A 1 110 ? -3.953 -10.518 1.190 1.00 97.19 110 LYS A CA 1
ATOM 899 C C . LYS A 1 110 ? -2.580 -10.437 1.864 1.00 97.19 110 LYS A C 1
ATOM 901 O O . LYS A 1 110 ? -2.076 -11.467 2.301 1.00 97.19 110 LYS A O 1
ATOM 906 N N . ILE A 1 111 ? -2.010 -9.240 2.022 1.00 96.88 111 ILE A N 1
ATOM 907 C CA . ILE A 1 111 ? -0.710 -9.032 2.687 1.00 96.88 111 ILE A CA 1
ATOM 908 C C . ILE A 1 111 ? -0.735 -9.491 4.144 1.00 96.88 111 ILE A C 1
ATOM 910 O O . ILE A 1 111 ? 0.142 -10.257 4.542 1.00 96.88 111 ILE A O 1
ATOM 914 N N . ILE A 1 112 ? -1.744 -9.092 4.927 1.00 94.88 112 ILE A N 1
ATOM 915 C CA . ILE A 1 112 ? -1.838 -9.490 6.347 1.00 94.88 112 ILE A CA 1
ATOM 916 C C . ILE A 1 112 ? -2.003 -11.010 6.525 1.00 94.88 112 ILE A C 1
ATOM 918 O O . ILE A 1 112 ? -1.669 -11.554 7.571 1.00 94.88 112 ILE A O 1
ATOM 922 N N . ASN A 1 113 ? -2.468 -11.715 5.488 1.00 94.12 113 ASN A N 1
ATOM 923 C CA . ASN A 1 113 ? -2.648 -13.167 5.496 1.00 94.12 113 ASN A CA 1
ATOM 924 C C . ASN A 1 113 ? -1.460 -13.950 4.906 1.00 94.12 113 ASN A C 1
ATOM 926 O O . ASN A 1 113 ? -1.447 -15.177 4.987 1.00 94.12 113 ASN A O 1
ATOM 930 N N . LEU A 1 114 ? -0.457 -13.284 4.320 1.00 89.81 114 LEU A N 1
ATOM 931 C CA . LEU A 1 114 ? 0.658 -13.953 3.634 1.00 89.81 114 LEU A CA 1
ATOM 932 C C . LEU A 1 114 ? 1.668 -14.632 4.573 1.00 89.81 114 LEU A C 1
ATOM 934 O O . LEU A 1 114 ? 2.570 -15.305 4.081 1.00 89.81 114 LEU A O 1
ATOM 938 N N . ASN A 1 115 ? 1.547 -14.463 5.898 1.00 75.69 115 ASN A N 1
ATOM 939 C CA . ASN A 1 115 ? 2.547 -14.897 6.887 1.00 75.69 115 ASN A CA 1
ATOM 940 C C . ASN A 1 115 ? 3.982 -14.557 6.427 1.00 75.69 115 ASN A C 1
ATOM 942 O O . ASN A 1 115 ? 4.877 -15.402 6.344 1.00 75.69 115 ASN A O 1
ATOM 946 N N . SER A 1 116 ? 4.147 -13.302 6.012 1.00 74.31 116 SER A N 1
ATOM 947 C CA . SER A 1 116 ? 5.342 -12.797 5.349 1.00 74.31 116 SER A CA 1
ATOM 948 C C . SER A 1 116 ? 6.399 -12.370 6.367 1.00 74.31 116 SER A C 1
ATOM 950 O O . SER A 1 116 ? 6.085 -11.826 7.422 1.00 74.31 116 SER A O 1
ATOM 952 N N . LYS A 1 117 ? 7.683 -12.520 6.018 1.00 79.06 117 LYS A N 1
ATOM 953 C CA . LYS A 1 117 ? 8.797 -11.959 6.808 1.00 79.06 117 LYS A CA 1
ATOM 954 C C . LYS A 1 117 ? 8.796 -10.420 6.805 1.00 79.06 117 LYS A C 1
ATOM 956 O O . LYS A 1 117 ? 9.474 -9.795 7.621 1.00 79.06 117 LYS A O 1
ATOM 961 N N . TRP A 1 118 ? 8.040 -9.795 5.902 1.00 83.62 118 TRP A N 1
ATOM 962 C CA . TRP A 1 118 ? 8.014 -8.350 5.711 1.00 83.62 118 TRP A CA 1
ATOM 963 C C . TRP A 1 118 ? 6.992 -7.639 6.611 1.00 83.62 118 TRP A C 1
ATOM 965 O O . TRP A 1 118 ? 6.034 -7.031 6.131 1.00 83.62 118 TRP A O 1
ATOM 975 N N . SER A 1 119 ? 7.240 -7.652 7.924 1.00 87.12 119 SER A N 1
ATOM 976 C CA . SER A 1 119 ? 6.392 -6.982 8.935 1.00 87.12 119 SER A CA 1
ATOM 977 C C . SER A 1 119 ? 6.158 -5.483 8.683 1.00 87.12 119 SER A C 1
ATOM 979 O O . SER A 1 119 ? 5.191 -4.910 9.181 1.00 87.12 119 SER A O 1
ATOM 981 N N . TYR A 1 120 ? 7.026 -4.832 7.899 1.00 88.31 120 TYR A N 1
ATOM 982 C CA . TYR A 1 120 ? 6.816 -3.460 7.440 1.00 88.31 120 TYR A CA 1
ATOM 983 C C . TYR A 1 120 ? 5.523 -3.327 6.622 1.00 88.31 120 TYR A C 1
ATOM 985 O O . TYR A 1 120 ? 4.668 -2.518 6.981 1.00 88.31 120 TYR A O 1
ATOM 993 N N . TYR A 1 121 ? 5.351 -4.138 5.571 1.00 92.06 121 TYR A N 1
ATOM 994 C CA . TYR A 1 121 ? 4.189 -4.052 4.679 1.00 92.06 121 TYR A CA 1
ATOM 995 C C . TYR A 1 121 ? 2.912 -4.549 5.352 1.00 92.06 121 TYR A C 1
ATOM 997 O O . TYR A 1 121 ? 1.844 -3.999 5.103 1.00 92.06 121 TYR A O 1
ATOM 1005 N N . GLU A 1 122 ? 3.015 -5.519 6.262 1.00 93.56 122 GLU A N 1
ATOM 1006 C CA . GLU A 1 122 ? 1.895 -5.904 7.127 1.00 93.56 122 GLU A CA 1
ATOM 1007 C C . GLU A 1 122 ? 1.420 -4.715 7.975 1.00 93.56 122 GLU A C 1
ATOM 1009 O O . GLU A 1 122 ? 0.229 -4.402 8.005 1.00 93.56 122 GLU A O 1
ATOM 1014 N N . ARG A 1 123 ? 2.351 -3.988 8.607 1.00 92.50 123 ARG A N 1
ATOM 1015 C CA . ARG A 1 123 ? 2.005 -2.817 9.417 1.00 92.50 123 ARG A CA 1
ATOM 1016 C C . ARG A 1 123 ? 1.389 -1.697 8.585 1.00 92.50 123 ARG A C 1
ATOM 1018 O O . ARG A 1 123 ? 0.390 -1.129 9.019 1.00 92.50 123 ARG A O 1
ATOM 1025 N N . GLN A 1 124 ? 1.966 -1.376 7.424 1.00 93.38 124 GLN A N 1
ATOM 1026 C CA . GLN A 1 124 ? 1.377 -0.370 6.531 1.00 93.38 124 GLN A CA 1
ATOM 1027 C C . GLN A 1 124 ? -0.030 -0.789 6.105 1.00 93.38 124 GLN A C 1
ATOM 1029 O O . GLN A 1 124 ? -0.959 -0.003 6.242 1.00 93.38 124 GLN A O 1
ATOM 1034 N N . SER A 1 125 ? -0.221 -2.064 5.754 1.00 96.19 125 SER A N 1
ATOM 1035 C CA . SER A 1 125 ? -1.535 -2.590 5.374 1.00 96.19 125 SER A CA 1
ATOM 1036 C C . SER A 1 125 ? -2.584 -2.389 6.462 1.00 96.19 125 SER A C 1
ATOM 1038 O O . SER A 1 125 ? -3.683 -1.930 6.163 1.00 96.19 125 SER A O 1
ATOM 1040 N N . TYR A 1 126 ? -2.261 -2.657 7.730 1.00 96.62 126 TYR A N 1
ATOM 1041 C CA . TYR A 1 126 ? -3.198 -2.365 8.814 1.00 96.62 126 TYR A CA 1
ATOM 1042 C C . TYR A 1 126 ? -3.473 -0.867 8.986 1.00 96.62 126 TYR A C 1
ATOM 1044 O O . TYR A 1 126 ? -4.612 -0.503 9.275 1.00 96.62 126 TYR A O 1
ATOM 1052 N N . LEU A 1 127 ? -2.474 0.008 8.828 1.00 96.06 127 LEU A N 1
ATOM 1053 C CA . LEU A 1 127 ? -2.672 1.462 8.927 1.00 96.06 127 LEU A CA 1
ATOM 1054 C C . LEU A 1 127 ? -3.614 1.970 7.828 1.00 96.06 127 LEU A C 1
ATOM 1056 O O . LEU A 1 127 ? -4.546 2.719 8.122 1.00 96.06 127 LEU A O 1
ATOM 1060 N N . ASP A 1 128 ? -3.402 1.527 6.590 1.00 97.06 128 ASP A N 1
ATOM 1061 C CA . ASP A 1 128 ? -4.236 1.862 5.435 1.00 97.06 128 ASP A CA 1
ATOM 1062 C C . ASP A 1 128 ? -5.661 1.322 5.587 1.00 97.06 128 ASP A C 1
ATOM 1064 O O . ASP A 1 128 ? -6.627 2.079 5.485 1.00 97.06 128 ASP A O 1
ATOM 1068 N N . LEU A 1 129 ? -5.808 0.043 5.944 1.00 98.00 129 LEU A N 1
ATOM 1069 C CA . LEU A 1 129 ? -7.114 -0.570 6.205 1.00 98.00 129 LEU A CA 1
ATOM 1070 C C . LEU A 1 129 ? -7.858 0.106 7.365 1.00 98.00 129 LEU A C 1
ATOM 1072 O O . LEU A 1 129 ? -9.080 0.235 7.319 1.00 98.00 129 LEU A O 1
ATOM 1076 N N . THR A 1 130 ? -7.141 0.566 8.394 1.00 98.19 130 THR A N 1
ATOM 1077 C CA . THR A 1 130 ? -7.737 1.339 9.493 1.00 98.19 130 THR A CA 1
ATOM 1078 C C . THR A 1 130 ? -8.269 2.679 8.994 1.00 98.19 130 THR A C 1
ATOM 1080 O O . THR A 1 130 ? -9.387 3.041 9.356 1.00 98.19 130 THR A O 1
ATOM 1083 N N . SER A 1 131 ? -7.505 3.405 8.167 1.00 97.06 131 SER A N 1
ATOM 1084 C CA . SER A 1 131 ? -7.958 4.680 7.585 1.00 97.06 131 SER A CA 1
ATOM 1085 C C . SER A 1 131 ? -9.240 4.484 6.787 1.00 97.06 131 SER A C 1
ATOM 1087 O O . SER A 1 131 ? -10.239 5.145 7.061 1.00 97.06 131 SER A O 1
ATOM 1089 N N . ILE A 1 132 ? -9.242 3.493 5.890 1.00 96.44 132 ILE A N 1
ATOM 1090 C CA . ILE A 1 132 ? -10.399 3.169 5.051 1.00 96.44 132 ILE A CA 1
ATOM 1091 C C . ILE A 1 132 ? -11.610 2.803 5.921 1.00 96.44 132 ILE A C 1
ATOM 1093 O O . ILE A 1 132 ? -12.699 3.328 5.716 1.00 96.44 132 ILE A O 1
ATOM 1097 N N . ALA A 1 133 ? -11.432 1.966 6.948 1.00 97.12 133 ALA A N 1
ATOM 1098 C CA . ALA A 1 133 ? -12.521 1.598 7.853 1.00 97.12 133 ALA A CA 1
ATOM 1099 C C . ALA A 1 133 ? -13.083 2.804 8.633 1.00 97.12 133 ALA A C 1
ATOM 1101 O O . ALA A 1 133 ? -14.292 2.888 8.846 1.00 97.12 133 ALA A O 1
ATOM 1102 N N . ILE A 1 134 ? -12.240 3.759 9.045 1.00 96.94 134 ILE A N 1
ATOM 1103 C CA . ILE A 1 134 ? -12.685 5.004 9.698 1.00 96.94 134 ILE A CA 1
ATOM 1104 C C . ILE A 1 134 ? -13.488 5.873 8.722 1.00 96.94 134 ILE A C 1
ATOM 1106 O O . ILE A 1 134 ? -14.551 6.377 9.092 1.00 96.94 134 ILE A O 1
ATOM 1110 N N . GLU A 1 135 ? -13.005 6.038 7.491 1.00 94.69 135 GLU A N 1
ATOM 1111 C CA . GLU A 1 135 ? -13.679 6.801 6.430 1.00 94.69 135 GLU A CA 1
ATOM 1112 C C . GLU A 1 135 ? -15.050 6.200 6.085 1.00 94.69 135 GLU A C 1
ATOM 1114 O O . GLU A 1 135 ? -16.042 6.924 5.968 1.00 94.69 135 GLU A O 1
ATOM 1119 N N . GLU A 1 136 ? -15.134 4.869 6.031 1.00 95.69 136 GLU A N 1
ATOM 1120 C CA . GLU A 1 136 ? -16.367 4.100 5.810 1.00 95.69 136 GLU A CA 1
ATOM 1121 C C . GLU A 1 136 ? -17.267 4.011 7.058 1.00 95.69 136 GLU A C 1
ATOM 1123 O O . GLU A 1 136 ? -18.364 3.453 6.996 1.00 95.69 136 GLU A O 1
ATOM 1128 N N . LYS A 1 137 ? -16.842 4.587 8.192 1.00 96.38 137 LYS A N 1
ATOM 1129 C CA . LYS A 1 137 ? -17.506 4.509 9.508 1.00 96.38 137 LYS A CA 1
ATOM 1130 C C . LYS A 1 137 ? -17.666 3.083 10.054 1.00 96.38 137 LYS A C 1
ATOM 1132 O O . LYS A 1 137 ? -18.461 2.858 10.970 1.00 96.38 137 LYS A O 1
ATOM 1137 N N . ASP A 1 138 ? -16.886 2.121 9.567 1.00 96.94 138 ASP A N 1
ATOM 1138 C CA . ASP A 1 138 ? -16.771 0.785 10.154 1.00 96.94 138 ASP A CA 1
ATOM 1139 C C . ASP A 1 138 ? -15.785 0.795 11.334 1.00 96.94 138 ASP A C 1
ATOM 1141 O O . ASP A 1 138 ? -14.686 0.231 11.320 1.00 96.94 138 ASP A O 1
ATOM 1145 N N . PHE A 1 139 ? -16.201 1.457 12.412 1.00 95.81 139 PHE A N 1
ATOM 1146 C CA . PHE A 1 139 ? -15.388 1.612 13.618 1.00 95.81 139 PHE A CA 1
ATOM 1147 C C . PHE A 1 139 ? -15.100 0.281 14.322 1.00 95.81 139 PHE A C 1
ATOM 1149 O O . PHE A 1 139 ? -14.092 0.152 15.023 1.00 95.81 139 PHE A O 1
ATOM 1156 N N . LYS A 1 140 ? -15.952 -0.733 14.126 1.00 95.94 140 LYS A N 1
ATOM 1157 C CA . LYS A 1 140 ? -15.719 -2.070 14.676 1.00 95.94 140 LYS A CA 1
ATOM 1158 C C . LYS A 1 140 ? -14.489 -2.694 14.025 1.00 95.94 140 LYS A C 1
ATOM 1160 O O . LYS A 1 140 ? -13.604 -3.163 14.742 1.00 95.94 140 LYS A O 1
ATOM 1165 N N . THR A 1 141 ? -14.417 -2.659 12.700 1.00 96.81 141 THR A N 1
ATOM 1166 C CA . THR A 1 141 ? -13.268 -3.166 11.947 1.00 96.81 141 THR A CA 1
ATOM 1167 C C . THR A 1 141 ? -12.020 -2.319 12.197 1.00 96.81 141 THR A C 1
ATOM 1169 O O . THR A 1 141 ? -10.968 -2.879 12.507 1.00 96.81 141 THR A O 1
ATOM 1172 N N . ALA A 1 142 ? -12.139 -0.985 12.217 1.00 97.56 142 ALA A N 1
ATOM 1173 C CA . ALA A 1 142 ? -11.024 -0.092 12.557 1.00 97.56 142 ALA A CA 1
ATOM 1174 C C . ALA A 1 142 ? -10.403 -0.420 13.930 1.00 97.56 142 ALA A C 1
ATOM 1176 O O . ALA A 1 142 ? -9.184 -0.472 14.073 1.00 97.56 142 ALA A O 1
ATOM 1177 N N . THR A 1 143 ? -11.233 -0.718 14.938 1.00 96.19 143 THR A N 1
ATOM 1178 C CA . THR A 1 143 ? -10.761 -1.114 16.279 1.00 96.19 143 THR A CA 1
ATOM 1179 C C . THR A 1 143 ? -9.957 -2.407 16.254 1.00 96.19 143 THR A C 1
ATOM 1181 O O . THR A 1 143 ? -8.986 -2.547 16.998 1.00 96.19 143 THR A O 1
ATOM 1184 N N . ILE A 1 144 ? -10.386 -3.381 15.448 1.00 97.25 144 ILE A N 1
ATOM 1185 C CA . ILE A 1 144 ? -9.679 -4.656 15.313 1.00 97.25 144 ILE A CA 1
ATOM 1186 C C . ILE A 1 144 ? -8.293 -4.391 14.724 1.00 97.25 144 ILE A C 1
ATOM 1188 O O . ILE A 1 144 ? -7.304 -4.804 15.322 1.00 97.25 144 ILE A O 1
ATOM 1192 N N . TYR A 1 145 ? -8.207 -3.630 13.633 1.00 97.50 145 TYR A N 1
ATOM 1193 C CA . TYR A 1 145 ? -6.928 -3.316 12.994 1.00 97.50 145 TYR A CA 1
ATOM 1194 C C . TYR A 1 145 ? -5.983 -2.509 13.889 1.00 97.50 145 TYR A C 1
ATOM 1196 O O . TYR A 1 145 ? -4.808 -2.859 13.982 1.00 97.50 145 TYR A O 1
ATOM 1204 N N . LEU A 1 146 ? -6.482 -1.513 14.628 1.00 95.94 146 LEU A N 1
ATOM 1205 C CA . LEU A 1 146 ? -5.678 -0.774 15.613 1.00 95.94 146 LEU A CA 1
ATOM 1206 C C . LEU A 1 146 ? -5.056 -1.704 16.665 1.00 95.94 146 LEU A C 1
ATOM 1208 O O . LEU A 1 146 ? -3.869 -1.593 16.963 1.00 95.94 146 LEU A O 1
ATOM 1212 N N . LYS A 1 147 ? -5.824 -2.675 17.174 1.00 95.50 147 LYS A N 1
ATOM 1213 C CA . LYS A 1 147 ? -5.313 -3.671 18.129 1.00 95.50 147 LYS A CA 1
ATOM 1214 C C . LYS A 1 147 ? -4.286 -4.613 17.511 1.00 95.50 147 LYS A C 1
ATOM 1216 O O . LYS A 1 147 ? -3.362 -5.018 18.209 1.00 95.50 147 LYS A O 1
ATOM 1221 N N . GLU A 1 148 ? -4.439 -4.991 16.243 1.00 95.00 148 GLU A N 1
ATOM 1222 C CA . GLU A 1 148 ? -3.433 -5.817 15.565 1.00 95.00 148 GLU A CA 1
ATOM 1223 C C . GLU A 1 148 ? -2.117 -5.050 15.369 1.00 95.00 148 GLU A C 1
ATOM 1225 O O . GLU A 1 148 ? -1.052 -5.605 15.640 1.00 95.00 148 GLU A O 1
ATOM 1230 N N . ILE A 1 149 ? -2.166 -3.755 15.029 1.00 92.75 149 ILE A N 1
ATOM 1231 C CA . ILE A 1 149 ? -0.965 -2.903 14.910 1.00 92.75 149 ILE A CA 1
ATOM 1232 C C . ILE A 1 149 ? -0.143 -2.908 16.206 1.00 92.75 149 ILE A C 1
ATOM 1234 O O . ILE A 1 149 ? 1.085 -2.977 16.154 1.00 92.75 149 ILE A O 1
ATOM 1238 N N . GLU A 1 150 ? -0.798 -2.862 17.367 1.00 89.62 150 GLU A N 1
ATOM 1239 C CA . GLU A 1 150 ? -0.129 -2.858 18.676 1.00 89.62 150 GLU A CA 1
ATOM 1240 C C . GLU A 1 150 ? 0.592 -4.170 19.010 1.00 89.62 150 GLU A C 1
ATOM 1242 O O . GLU A 1 150 ? 1.541 -4.162 19.798 1.00 89.62 150 GLU A O 1
ATOM 1247 N N . LYS A 1 151 ? 0.163 -5.292 18.418 1.00 91.00 151 LYS A N 1
ATOM 1248 C CA . LYS A 1 151 ? 0.803 -6.603 18.606 1.00 91.00 151 LYS A CA 1
ATOM 1249 C C . LYS A 1 151 ? 2.031 -6.786 17.724 1.00 91.00 151 LYS A C 1
ATOM 1251 O O . LYS A 1 151 ? 2.877 -7.625 18.039 1.00 91.00 151 LYS A O 1
ATOM 1256 N N . LEU A 1 152 ? 2.125 -6.044 16.621 1.00 88.50 152 LEU A N 1
ATOM 1257 C CA . LEU A 1 152 ? 3.260 -6.154 15.716 1.00 88.50 152 LEU A CA 1
ATOM 1258 C C . LEU A 1 152 ? 4.545 -5.682 16.407 1.00 88.50 152 LEU A C 1
ATOM 1260 O O . LEU A 1 152 ? 4.515 -4.739 17.206 1.00 88.50 152 LEU A O 1
ATOM 1264 N N . PRO A 1 153 ? 5.704 -6.288 16.079 1.00 84.06 153 PRO A N 1
ATOM 1265 C CA . PRO A 1 153 ? 6.988 -5.813 16.572 1.00 84.06 153 PRO A CA 1
ATOM 1266 C C . PRO A 1 153 ? 7.115 -4.318 16.321 1.00 84.06 153 PRO A C 1
ATOM 1268 O O . PRO A 1 153 ? 6.739 -3.837 15.248 1.00 84.06 153 PRO A O 1
ATOM 1271 N N . LYS A 1 154 ? 7.651 -3.568 17.286 1.00 77.25 154 LYS A N 1
ATOM 1272 C CA . LYS A 1 154 ? 7.899 -2.148 17.052 1.00 77.25 154 LYS A CA 1
ATOM 1273 C C . LYS A 1 154 ? 8.876 -2.011 15.881 1.00 77.25 154 LYS A C 1
ATOM 1275 O O . LYS A 1 154 ? 9.860 -2.750 15.830 1.00 77.25 154 LYS A O 1
ATOM 1280 N N . PRO A 1 155 ? 8.607 -1.104 14.935 1.00 74.00 155 PRO A N 1
ATOM 1281 C CA . PRO A 1 155 ? 9.512 -0.884 13.823 1.00 74.00 155 PRO A CA 1
ATOM 1282 C C . PRO A 1 155 ? 10.925 -0.566 14.322 1.00 74.00 155 PRO A C 1
ATOM 1284 O O . PRO A 1 155 ? 11.109 0.301 15.178 1.00 74.00 155 PRO A O 1
ATOM 1287 N N . MET A 1 156 ? 11.916 -1.272 13.778 1.00 67.12 156 MET A N 1
ATOM 1288 C CA . MET A 1 156 ? 13.310 -0.856 13.875 1.00 67.12 156 MET A CA 1
ATOM 1289 C C . MET A 1 156 ? 13.555 0.157 12.768 1.00 67.12 156 MET A C 1
ATOM 1291 O O . MET A 1 156 ? 13.541 -0.192 11.593 1.00 67.12 156 MET A O 1
ATOM 1295 N N . PHE A 1 157 ? 13.735 1.411 13.157 1.00 63.94 157 PHE A N 1
ATOM 1296 C CA . PHE A 1 157 ? 13.982 2.498 12.224 1.00 63.94 157 PHE A CA 1
ATOM 1297 C C . PHE A 1 157 ? 15.483 2.751 12.129 1.00 63.94 157 PHE A C 1
ATOM 1299 O O . PHE A 1 157 ? 16.137 2.995 13.143 1.00 63.94 157 PHE A O 1
ATOM 1306 N N . THR A 1 158 ? 16.031 2.685 10.918 1.00 55.75 158 THR A N 1
ATOM 1307 C CA . THR A 1 158 ? 17.435 3.028 10.633 1.00 55.75 158 THR A CA 1
ATOM 1308 C C . THR A 1 158 ? 17.628 4.539 10.488 1.00 55.75 158 THR A C 1
ATOM 1310 O O . THR A 1 158 ? 18.722 5.041 10.741 1.00 55.75 158 THR A O 1
ATOM 1313 N N . CYS A 1 159 ? 16.562 5.280 10.166 1.00 55.88 159 CYS A N 1
ATOM 1314 C CA . CYS A 1 159 ? 16.525 6.740 10.134 1.00 55.88 159 CYS A CA 1
ATOM 1315 C C . CYS A 1 159 ? 15.299 7.278 10.903 1.00 55.88 159 CYS A C 1
ATOM 1317 O O . CYS A 1 159 ? 14.220 6.689 10.903 1.00 55.88 159 CYS A O 1
ATOM 1319 N N . GLY A 1 160 ? 15.449 8.408 11.604 1.00 62.53 160 GLY A N 1
ATOM 1320 C CA . GLY A 1 160 ? 14.417 8.920 12.522 1.00 62.53 160 GLY A CA 1
ATOM 1321 C C . GLY A 1 160 ? 13.107 9.381 11.864 1.00 62.53 160 GLY A C 1
ATOM 1322 O O . GLY A 1 160 ? 12.100 9.511 12.558 1.00 62.53 160 GLY A O 1
ATOM 1323 N N . VAL A 1 161 ? 13.098 9.609 10.546 1.00 69.44 161 VAL A N 1
ATOM 1324 C CA . VAL A 1 161 ? 11.932 10.128 9.810 1.00 69.44 161 VAL A CA 1
ATOM 1325 C C . VAL A 1 161 ? 10.808 9.095 9.761 1.00 69.44 161 VAL A C 1
ATOM 1327 O O . VAL A 1 161 ? 9.673 9.409 10.102 1.00 69.44 161 VAL A O 1
ATOM 1330 N N . GLU A 1 162 ? 11.116 7.838 9.443 1.00 69.75 162 GLU A N 1
ATOM 1331 C CA . GLU A 1 162 ? 10.114 6.766 9.382 1.00 69.75 162 GLU A CA 1
ATOM 1332 C C . GLU A 1 162 ? 9.429 6.535 10.738 1.00 69.75 162 GLU A C 1
ATOM 1334 O O . GLU A 1 162 ? 8.219 6.299 10.802 1.00 69.75 162 GLU A O 1
ATOM 1339 N N . ALA A 1 163 ? 10.185 6.683 11.832 1.00 76.75 163 ALA A N 1
ATOM 1340 C CA . ALA A 1 163 ? 9.671 6.591 13.196 1.00 76.75 163 ALA A CA 1
ATOM 1341 C C . ALA A 1 163 ? 8.627 7.650 13.508 1.00 76.75 163 ALA A C 1
ATOM 1343 O O . ALA A 1 163 ? 7.575 7.363 14.095 1.00 76.75 163 ALA A O 1
ATOM 1344 N N . GLN A 1 164 ? 8.925 8.878 13.103 1.00 78.25 164 GLN A N 1
ATOM 1345 C CA . GLN A 1 164 ? 8.049 10.019 13.296 1.00 78.25 164 GLN A CA 1
ATOM 1346 C C . GLN A 1 164 ? 6.813 9.908 12.407 1.00 78.25 164 GLN A C 1
ATOM 1348 O O . GLN A 1 164 ? 5.707 10.119 12.906 1.00 78.25 164 GLN A O 1
ATOM 1353 N N . THR A 1 165 ? 6.974 9.506 11.145 1.00 82.94 165 THR A N 1
ATOM 1354 C CA . THR A 1 165 ? 5.863 9.290 10.210 1.00 82.94 165 THR A CA 1
ATOM 1355 C C . THR A 1 165 ? 4.909 8.225 10.734 1.00 82.94 165 THR A C 1
ATOM 1357 O O . THR A 1 165 ? 3.714 8.486 10.861 1.00 82.94 165 THR A O 1
ATOM 1360 N N . TYR A 1 166 ? 5.427 7.062 11.139 1.00 86.31 166 TYR A N 1
ATOM 1361 C CA . TYR A 1 166 ? 4.617 5.994 11.726 1.00 86.31 166 TYR A CA 1
ATOM 1362 C C . TYR A 1 166 ? 3.853 6.467 12.968 1.00 86.31 166 TYR A C 1
ATOM 1364 O O . TYR A 1 166 ? 2.634 6.311 13.056 1.00 86.31 166 TYR A O 1
ATOM 1372 N N . SER A 1 167 ? 4.561 7.081 13.920 1.00 87.44 167 SER A N 1
ATOM 1373 C CA . SER A 1 167 ? 3.964 7.524 15.185 1.00 87.44 167 SER A CA 1
ATOM 1374 C C . SER A 1 167 ? 2.890 8.590 14.963 1.00 87.44 167 SER A C 1
ATOM 1376 O O . SER A 1 167 ? 1.837 8.561 15.601 1.00 87.44 167 SER A O 1
ATOM 1378 N N . SER A 1 168 ? 3.135 9.514 14.033 1.00 90.00 168 SER A N 1
ATOM 1379 C CA . SER A 1 168 ? 2.185 10.568 13.670 1.00 90.00 168 SER A CA 1
ATOM 1380 C C . SER A 1 168 ? 0.946 9.991 12.994 1.00 90.00 168 SER A C 1
ATOM 1382 O O . SER A 1 168 ? -0.169 10.363 13.357 1.00 90.00 168 SER A O 1
ATOM 1384 N N . ARG A 1 169 ? 1.128 9.036 12.074 1.00 92.31 169 ARG A N 1
ATOM 1385 C CA . ARG A 1 169 ? 0.036 8.356 11.367 1.00 92.31 169 ARG A CA 1
ATOM 1386 C C . ARG A 1 169 ? -0.853 7.576 12.334 1.00 92.31 169 ARG A C 1
ATOM 1388 O O . ARG A 1 169 ? -2.067 7.746 12.314 1.00 92.31 169 ARG A O 1
ATOM 1395 N N . LEU A 1 170 ? -0.260 6.805 13.247 1.00 93.00 170 LEU A N 1
ATOM 1396 C CA . LEU A 1 170 ? -1.016 6.069 14.262 1.00 93.00 170 LEU A CA 1
ATOM 1397 C C . LEU A 1 170 ? -1.780 7.012 15.207 1.00 93.00 170 LEU A C 1
ATOM 1399 O O . LEU A 1 170 ? -2.956 6.787 15.488 1.00 93.00 170 LEU A O 1
ATOM 1403 N N . LYS A 1 171 ? -1.146 8.104 15.656 1.00 94.44 171 LYS A N 1
ATOM 1404 C CA . LYS A 1 171 ? -1.807 9.130 16.479 1.00 94.44 171 LYS A CA 1
ATOM 1405 C C . LYS A 1 171 ? -2.998 9.761 15.755 1.00 94.44 171 LYS A C 1
ATOM 1407 O O . LYS A 1 171 ? -4.034 9.989 16.378 1.00 94.44 171 LYS A O 1
ATOM 1412 N N . TRP A 1 172 ? -2.853 10.047 14.462 1.00 95.12 172 TRP A N 1
ATOM 1413 C CA . TRP A 1 172 ? -3.930 10.603 13.648 1.00 95.12 172 TRP A CA 1
ATOM 1414 C C . TRP A 1 172 ? -5.105 9.629 13.521 1.00 95.12 172 TRP A C 1
ATOM 1416 O O . TRP A 1 172 ? -6.239 10.038 13.752 1.00 95.12 172 TRP A O 1
ATOM 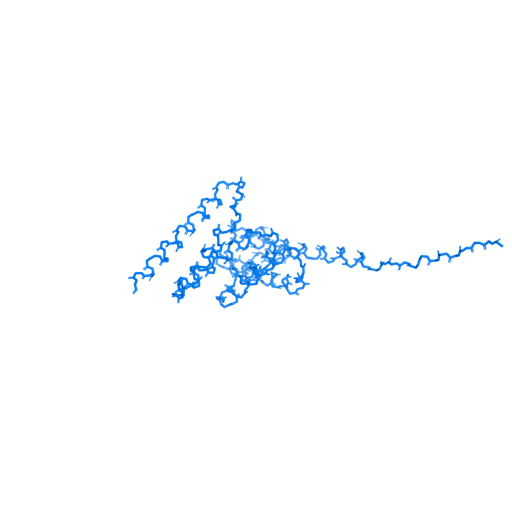1426 N N . LEU A 1 173 ? -4.841 8.344 13.258 1.00 96.31 173 LEU A N 1
ATOM 1427 C CA . LEU A 1 173 ? -5.886 7.317 13.174 1.00 96.31 173 LEU A CA 1
ATOM 1428 C C . LEU A 1 173 ? -6.674 7.193 14.482 1.00 96.31 173 LEU A C 1
ATOM 1430 O O . LEU A 1 173 ? -7.902 7.190 14.452 1.00 96.31 173 LEU A O 1
ATOM 1434 N N . TYR A 1 174 ? -5.994 7.171 15.633 1.00 95.75 174 TYR A N 1
ATOM 1435 C CA . TYR A 1 174 ? -6.668 7.160 16.936 1.00 95.75 174 TYR A CA 1
ATOM 1436 C C . TYR A 1 174 ? -7.546 8.399 17.149 1.00 95.75 174 TYR A C 1
ATOM 1438 O O . TYR A 1 174 ? -8.698 8.274 17.561 1.00 95.75 174 TYR A O 1
ATOM 1446 N N . ALA A 1 175 ? -7.041 9.591 16.822 1.00 94.69 175 ALA A N 1
ATOM 1447 C CA . ALA A 1 175 ? -7.817 10.822 16.947 1.00 94.69 175 ALA A CA 1
ATOM 1448 C C . ALA A 1 175 ? -9.042 10.832 16.013 1.00 94.69 175 ALA A C 1
ATOM 1450 O O . ALA A 1 175 ? -10.139 11.199 16.438 1.00 94.69 175 ALA A O 1
ATOM 1451 N N . ALA A 1 176 ? -8.876 10.406 14.758 1.00 93.19 176 ALA A N 1
ATOM 1452 C CA . ALA A 1 176 ? -9.960 10.315 13.782 1.00 93.19 176 ALA A CA 1
ATOM 1453 C C . ALA A 1 176 ? -11.030 9.303 14.221 1.00 93.19 176 ALA A C 1
ATOM 1455 O O . ALA A 1 176 ? -12.223 9.607 14.175 1.00 93.19 176 ALA A O 1
ATOM 1456 N N . TYR A 1 177 ? -10.604 8.147 14.731 1.00 93.81 177 TYR A N 1
ATOM 1457 C CA . TYR A 1 177 ? -11.474 7.131 15.316 1.00 93.81 177 TYR A CA 1
ATOM 1458 C C . TYR A 1 177 ? -12.281 7.675 16.508 1.00 93.81 177 TYR A C 1
ATOM 1460 O O . TYR A 1 177 ? -13.505 7.554 16.532 1.00 93.81 177 TYR A O 1
ATOM 1468 N N . GLU A 1 178 ? -11.634 8.340 17.471 1.00 92.25 178 GLU A N 1
ATOM 1469 C CA . GLU A 1 178 ? -12.314 8.918 18.640 1.00 92.25 178 GLU A CA 1
ATOM 1470 C C . GLU A 1 178 ? -13.318 10.014 18.273 1.00 92.25 178 GLU A C 1
ATOM 1472 O O . GLU A 1 178 ? -14.367 10.134 18.909 1.00 92.25 178 GLU A O 1
ATOM 1477 N N . VAL A 1 179 ? -12.998 10.841 17.275 1.00 92.00 179 VAL A N 1
ATOM 1478 C CA . VAL A 1 179 ? -13.926 11.851 16.747 1.00 92.00 179 VAL A CA 1
ATOM 1479 C C . VAL A 1 179 ? -15.103 11.177 16.047 1.00 92.00 179 VAL A C 1
ATOM 1481 O O . VAL A 1 179 ? -16.237 11.617 16.226 1.00 92.00 179 VAL A O 1
ATOM 1484 N N . GLY A 1 180 ? -14.845 10.119 15.277 1.00 86.81 180 GLY A N 1
ATOM 1485 C CA . GLY A 1 180 ? -15.863 9.335 14.582 1.00 86.81 180 GLY A CA 1
ATOM 1486 C C . GLY A 1 180 ? -16.865 8.685 15.533 1.00 86.81 180 GLY A C 1
ATOM 1487 O O . GLY A 1 180 ? -18.062 8.811 15.313 1.00 86.81 180 GLY A O 1
ATOM 1488 N N . LEU A 1 181 ? -16.398 8.093 16.636 1.00 84.88 181 LEU A N 1
ATOM 1489 C CA . LEU A 1 181 ? -17.259 7.485 17.660 1.00 84.88 181 LEU A CA 1
ATOM 1490 C C . LEU A 1 181 ? -18.206 8.466 18.369 1.00 84.88 181 LEU A C 1
ATOM 1492 O O . LEU A 1 181 ? -19.192 8.041 18.967 1.00 84.88 181 LEU A O 1
ATOM 1496 N N . LYS A 1 182 ? -17.871 9.760 18.387 1.00 88.50 182 LYS A N 1
ATOM 1497 C CA . LYS A 1 182 ? -18.646 10.804 19.078 1.00 88.50 182 LYS A CA 1
ATOM 1498 C C . LYS A 1 182 ? -19.728 11.436 18.194 1.00 88.50 182 LYS A C 1
ATOM 1500 O O . LYS A 1 182 ? -20.477 12.271 18.699 1.00 88.50 182 LYS A O 1
ATOM 1505 N N . LYS A 1 183 ? -19.766 11.105 16.902 1.00 75.81 183 LYS A N 1
ATOM 1506 C CA . LYS A 1 183 ? -20.732 11.613 15.917 1.00 75.81 183 LYS A CA 1
ATOM 1507 C C . LYS A 1 183 ? -21.789 10.564 15.608 1.00 75.81 183 LYS A C 1
ATOM 1509 O O . LYS A 1 183 ? -22.941 10.988 15.382 1.00 75.81 183 LYS A O 1
#

Foldseek 3Di:
DDDDDDDPDDDDPPPVVVVVVVVVLVVLVQQLVLLVCCLVVVPCVSHDPPDPSVPQDDSVSSNVVSLVSSLVSLVVSCVVPVPDLCNLVSLLSNLVSDPDVVSNLVSLVVNCVVPHPCLVSVLVSLLVQLVVCLVVLVLVSNVVSLVVNVVRDDDDDPDCPVVVVSVVSNVVSVVSSVVSVVD

Secondary structure (DSSP, 8-state):
------------SHHHHHHHHHHHHHHHHHHHHHHHHHHHHT-GGGSPTT--TTS--SHHHHHHHHHHHHHHHHHHHHHH-TT-TTHHHHHHHHHHS-S-HHHHHHHHHHHHHS--S-HHHHHHHHHHHHHHHHHTT-HHHHHHHHHHHHHSPPP--SSHHHHHHHHHHHHHHHHHHHHHHT-

Sequence (183 aa):
MKRALFTLLFCIPTLFFAQDETSAEKELLEKAYSYLEALNSNDKDYLPTGIDKLNLKDEENIGEYCISHAYEIFKNLVDNYPNSEKQAIYLYYVAELSDDNTEKKEKLIKIINLNSKWSYYERQSYLDLTSIAIEEKDFKTATIYLKEIEKLPKPMFTCGVEAQTYSSRLKWLYAAYEVGLKK

Radius of gyration: 22.08 Å; chains: 1; bounding box: 53×80×45 Å

pLDDT: mean 83.89, std 17.39, range [35.81, 98.5]